Protein AF-A0A117L7X7-F1 (afdb_monomer)

Radius of gyration: 39.74 Å; Cα contacts (8 Å, |Δi|>4): 362; chains: 1; bounding box: 89×33×139 Å

Structure (mmCIF, N/CA/C/O backbone):
data_AF-A0A117L7X7-F1
#
_entry.id   AF-A0A117L7X7-F1
#
loop_
_atom_site.group_PDB
_atom_site.id
_atom_site.type_symbol
_atom_site.label_atom_id
_atom_site.label_alt_id
_atom_site.label_comp_id
_atom_site.label_asym_id
_atom_site.label_entity_id
_atom_site.label_seq_id
_atom_site.pdbx_PDB_ins_code
_atom_site.Cartn_x
_atom_site.Cartn_y
_atom_site.Cartn_z
_atom_site.occupancy
_atom_site.B_iso_or_equiv
_atom_site.auth_seq_id
_atom_site.auth_comp_id
_atom_site.auth_asym_id
_atom_site.auth_atom_id
_atom_site.pdbx_PDB_model_num
ATOM 1 N N . ILE A 1 1 ? -15.627 -3.689 16.830 1.00 79.44 1 ILE A N 1
ATOM 2 C CA . ILE A 1 1 ? -16.657 -2.786 16.269 1.00 79.44 1 ILE A CA 1
ATOM 3 C C . ILE A 1 1 ? -17.038 -1.820 17.373 1.00 79.44 1 ILE A C 1
ATOM 5 O O . ILE A 1 1 ? -17.116 -2.263 18.514 1.00 79.44 1 ILE A O 1
ATOM 9 N N . ASN A 1 2 ? -17.200 -0.537 17.063 1.00 83.12 2 ASN A N 1
ATOM 10 C CA . ASN A 1 2 ? -17.709 0.435 18.025 1.00 83.12 2 ASN A CA 1
ATOM 11 C C . ASN A 1 2 ? -19.212 0.189 18.246 1.00 83.12 2 ASN A C 1
ATOM 13 O O . ASN A 1 2 ? -19.968 0.182 17.276 1.00 83.12 2 ASN A O 1
ATOM 17 N N . ILE A 1 3 ? -19.621 -0.061 19.491 1.00 88.19 3 ILE A N 1
ATOM 18 C CA . ILE A 1 3 ? -21.016 -0.318 19.866 1.00 88.19 3 ILE A CA 1
ATOM 19 C C . ILE A 1 3 ? -21.434 0.653 20.965 1.00 88.19 3 ILE A C 1
ATOM 21 O O . ILE A 1 3 ? -20.650 0.965 21.860 1.00 88.19 3 ILE A O 1
ATOM 25 N N . GLN A 1 4 ? -22.686 1.090 20.927 1.00 86.81 4 GLN A N 1
ATOM 26 C CA . GLN A 1 4 ? -23.321 1.800 22.032 1.00 86.81 4 GLN A CA 1
ATOM 27 C C . GLN A 1 4 ? -24.363 0.881 22.649 1.00 86.81 4 GLN A C 1
ATOM 29 O O . GLN A 1 4 ? -25.186 0.325 21.927 1.00 86.81 4 GLN A O 1
ATOM 34 N N . ALA A 1 5 ? -24.318 0.705 23.966 1.00 89.69 5 ALA A N 1
ATOM 35 C CA . ALA A 1 5 ? -25.273 -0.125 24.685 1.00 89.69 5 ALA A CA 1
ATOM 36 C C . ALA A 1 5 ? -25.984 0.698 25.759 1.00 89.69 5 ALA A C 1
ATOM 38 O O . ALA A 1 5 ? -25.336 1.445 26.492 1.00 89.69 5 ALA A O 1
ATOM 39 N N . TYR A 1 6 ? -27.302 0.550 25.850 1.00 89.94 6 TYR A N 1
ATOM 40 C CA . TYR A 1 6 ? -28.118 1.100 26.929 1.00 89.94 6 TYR A CA 1
ATOM 41 C C . TYR A 1 6 ? -29.215 0.119 27.322 1.00 89.94 6 TYR A C 1
ATOM 43 O O . TYR A 1 6 ? -29.526 -0.816 26.588 1.00 89.94 6 TYR A O 1
ATOM 51 N N . GLU A 1 7 ? -29.776 0.327 28.502 1.00 90.31 7 GLU A N 1
ATOM 52 C CA . GLU A 1 7 ? -30.864 -0.471 29.050 1.00 90.31 7 GLU A CA 1
ATOM 53 C C . GLU A 1 7 ? -32.159 0.345 28.970 1.00 90.31 7 GLU A C 1
ATOM 55 O O . GLU A 1 7 ? -32.144 1.550 29.232 1.00 90.31 7 GLU A O 1
ATOM 60 N N . ASP A 1 8 ? -33.255 -0.280 28.539 1.00 84.94 8 ASP A N 1
ATOM 61 C CA . ASP A 1 8 ? -34.572 0.356 28.508 1.00 84.94 8 ASP A CA 1
ATOM 62 C C . ASP A 1 8 ? -35.243 0.360 29.897 1.00 84.94 8 ASP A C 1
ATOM 64 O O . ASP A 1 8 ? -34.805 -0.314 30.831 1.00 84.94 8 ASP A O 1
ATOM 68 N N . ASP A 1 9 ? -36.362 1.081 30.033 1.00 83.31 9 ASP A N 1
ATOM 69 C CA . ASP A 1 9 ? -37.138 1.168 31.285 1.00 83.31 9 ASP A CA 1
ATOM 70 C C . ASP A 1 9 ? -37.678 -0.192 31.788 1.00 83.31 9 ASP A C 1
ATOM 72 O O . ASP A 1 9 ? -38.223 -0.286 32.890 1.00 83.31 9 ASP A O 1
ATOM 76 N N . LYS A 1 10 ? -37.579 -1.252 30.975 1.00 84.81 10 LYS A N 1
ATOM 77 C CA . LYS A 1 10 ? -38.015 -2.623 31.272 1.00 84.81 10 LYS A CA 1
ATOM 78 C C . LYS A 1 10 ? -36.838 -3.567 31.550 1.00 84.81 10 LYS A C 1
ATOM 80 O O . LYS A 1 10 ? -37.072 -4.764 31.723 1.00 84.81 10 LYS A O 1
ATOM 85 N N . GLY A 1 11 ? -35.610 -3.055 31.613 1.00 85.94 11 GLY A N 1
ATOM 86 C CA . GLY A 1 11 ? -34.400 -3.837 31.865 1.00 85.94 11 GLY A CA 1
ATOM 87 C C . GLY A 1 11 ? -33.874 -4.599 30.644 1.00 85.94 11 GLY A C 1
ATOM 88 O O . GLY A 1 11 ? -33.110 -5.555 30.777 1.00 85.94 11 GLY A O 1
ATOM 89 N N . LEU A 1 12 ? -34.328 -4.251 29.438 1.00 88.62 12 LEU A N 1
ATOM 90 C CA . LEU A 1 12 ? -33.883 -4.879 28.200 1.00 88.62 12 LEU A CA 1
ATOM 91 C C . LEU A 1 12 ? -32.723 -4.096 27.588 1.00 88.62 12 LEU A C 1
ATOM 93 O O . LEU A 1 12 ? -32.788 -2.882 27.411 1.00 88.62 12 LEU A O 1
ATOM 97 N N . ALA A 1 13 ? -31.670 -4.815 27.204 1.00 88.69 13 ALA A N 1
ATOM 98 C CA . ALA A 1 13 ? -30.524 -4.219 26.538 1.00 88.69 13 ALA A CA 1
ATOM 99 C C . ALA A 1 13 ? -30.853 -3.831 25.087 1.00 88.69 13 ALA A C 1
ATOM 101 O O . ALA A 1 13 ? -31.454 -4.593 24.320 1.00 88.69 13 ALA A O 1
ATOM 102 N N . GLN A 1 14 ? -30.380 -2.657 24.695 1.00 91.44 14 GLN A N 1
ATOM 103 C CA . GLN A 1 14 ? -30.337 -2.184 23.326 1.00 91.44 14 GLN A CA 1
ATOM 104 C C . GLN A 1 14 ? -28.884 -1.924 22.937 1.00 91.44 14 GLN A C 1
ATOM 106 O O . GLN A 1 14 ? -28.162 -1.218 23.636 1.00 91.44 14 GLN A O 1
ATOM 111 N N . VAL A 1 15 ? -28.457 -2.502 21.816 1.00 90.81 15 VAL A N 1
ATOM 112 C CA . VAL A 1 15 ? -27.104 -2.357 21.267 1.00 90.81 15 VAL A CA 1
ATOM 113 C C . VAL A 1 15 ? -27.211 -1.718 19.895 1.00 90.81 15 VAL A C 1
ATOM 115 O O . VAL A 1 15 ? -27.947 -2.212 19.046 1.00 90.81 15 VAL A O 1
ATOM 118 N N . ILE A 1 16 ? -26.475 -0.637 19.668 1.00 89.75 16 ILE A N 1
ATOM 119 C CA . ILE A 1 16 ? -26.501 0.179 18.454 1.00 89.75 16 ILE A CA 1
ATOM 120 C C . ILE A 1 16 ? -25.117 0.201 17.805 1.00 89.75 16 ILE A C 1
ATOM 122 O O . ILE A 1 16 ? -24.102 0.333 18.491 1.00 89.75 16 ILE A O 1
ATOM 126 N N . ILE A 1 17 ? -25.093 0.120 16.474 1.00 88.56 17 ILE A N 1
ATOM 127 C CA . ILE A 1 17 ? -23.916 0.330 15.624 1.00 88.56 17 ILE A CA 1
ATOM 128 C C . ILE A 1 17 ? -24.276 1.369 14.564 1.00 88.56 17 ILE A C 1
ATOM 130 O O . ILE A 1 17 ? -25.296 1.227 13.893 1.00 88.56 17 ILE A O 1
ATOM 134 N N . GLY A 1 18 ? -23.452 2.409 14.398 1.00 80.25 18 GLY A N 1
ATOM 135 C CA . GLY A 1 18 ? -23.638 3.401 13.328 1.00 80.25 18 GLY A CA 1
ATOM 136 C C . GLY A 1 18 ? -25.032 4.044 13.321 1.00 80.25 18 GLY A C 1
ATOM 137 O O . GLY A 1 18 ? -25.631 4.224 12.265 1.00 80.25 18 GLY A O 1
ATOM 138 N N . GLY A 1 19 ? -25.606 4.283 14.507 1.00 84.31 19 GLY A N 1
ATOM 139 C CA . GLY A 1 19 ? -26.944 4.863 14.674 1.00 84.31 19 GLY A CA 1
ATOM 140 C C . GLY A 1 19 ? -28.128 3.905 14.475 1.00 84.31 19 GLY A C 1
ATOM 141 O O . GLY A 1 19 ? -29.270 4.332 14.635 1.00 84.31 19 GLY A O 1
ATOM 142 N N . ARG A 1 20 ? -27.896 2.619 14.173 1.00 88.38 20 ARG A N 1
ATOM 143 C CA . ARG A 1 20 ? -28.950 1.604 13.984 1.00 88.38 20 ARG A CA 1
ATOM 144 C C . ARG A 1 20 ? -28.859 0.472 15.021 1.00 88.38 20 ARG A C 1
ATOM 146 O O . ARG A 1 20 ? -27.750 0.066 15.376 1.00 88.38 20 ARG A O 1
ATOM 153 N N . PRO A 1 21 ? -29.991 -0.040 15.541 1.00 88.25 21 PRO A N 1
ATOM 154 C CA . PRO A 1 21 ? -29.976 -1.107 16.536 1.00 88.25 21 PRO A CA 1
ATOM 155 C C . PRO A 1 21 ? -29.517 -2.429 15.914 1.00 88.25 21 PRO A C 1
ATOM 157 O O . PRO A 1 21 ? -30.104 -2.911 14.955 1.00 88.25 21 PRO A O 1
ATOM 160 N N . LEU A 1 22 ? -28.490 -3.034 16.502 1.00 89.88 22 LEU A N 1
ATOM 161 C CA . LEU A 1 22 ? -28.110 -4.425 16.271 1.00 89.88 22 LEU A CA 1
ATOM 162 C C . LEU A 1 22 ? -28.978 -5.370 17.112 1.00 89.88 22 LEU A C 1
ATOM 164 O O . LEU A 1 22 ? -29.417 -6.413 16.638 1.00 89.88 22 LEU A O 1
ATOM 168 N N . VAL A 1 23 ? -29.233 -4.992 18.366 1.00 91.44 23 VAL A N 1
ATOM 169 C CA . VAL A 1 23 ? -30.101 -5.723 19.295 1.00 91.44 23 VAL A CA 1
ATOM 170 C C . VAL A 1 23 ? -31.067 -4.731 19.915 1.00 91.44 23 VAL A C 1
ATOM 172 O O . VAL A 1 23 ? -30.651 -3.663 20.362 1.00 91.44 23 VAL A O 1
ATOM 175 N N . GLN A 1 24 ? -32.348 -5.079 19.948 1.00 89.25 24 GLN A N 1
ATOM 176 C CA . GLN A 1 24 ? -33.387 -4.295 20.602 1.00 89.25 24 GLN A CA 1
ATOM 177 C C . GLN A 1 24 ? -34.298 -5.233 21.396 1.00 89.25 24 GLN A C 1
ATOM 179 O O . GLN A 1 24 ? -35.223 -5.852 20.857 1.00 89.25 24 GLN A O 1
ATOM 184 N N . GLY A 1 25 ? -34.006 -5.367 22.690 1.00 87.38 25 GLY A N 1
ATOM 185 C CA . GLY A 1 25 ? -34.673 -6.324 23.563 1.00 87.38 25 GLY A CA 1
ATOM 186 C C . GLY A 1 25 ? -34.502 -7.757 23.072 1.00 87.38 25 GLY A C 1
ATOM 187 O O . GLY A 1 25 ? -33.409 -8.307 23.139 1.00 87.38 25 GLY A O 1
ATOM 188 N N . VAL A 1 26 ? -35.584 -8.367 22.583 1.00 87.50 26 VAL A N 1
ATOM 189 C CA . VAL A 1 26 ? -35.583 -9.751 22.066 1.00 87.50 26 VAL A CA 1
ATOM 190 C C . VAL A 1 26 ? -35.369 -9.848 20.553 1.00 87.50 26 VAL A C 1
ATOM 192 O O . VAL A 1 26 ? -35.267 -10.950 20.021 1.00 87.50 26 VAL A O 1
ATOM 195 N N . HIS A 1 27 ? -35.326 -8.714 19.851 1.00 89.00 27 HIS A N 1
ATOM 196 C CA . HIS A 1 27 ? -35.098 -8.675 18.409 1.00 89.00 27 HIS A CA 1
ATOM 197 C C . HIS A 1 27 ? -33.616 -8.445 18.120 1.00 89.00 27 HIS A C 1
ATOM 199 O O . HIS A 1 27 ? -32.966 -7.634 18.784 1.00 89.00 27 HIS A O 1
ATOM 205 N N . PHE A 1 28 ? -33.098 -9.129 17.103 1.00 89.88 28 PHE A N 1
ATOM 206 C CA . PHE A 1 28 ? -31.759 -8.903 16.572 1.00 89.88 28 PHE A CA 1
ATOM 207 C C . PHE A 1 28 ? -31.843 -8.585 15.080 1.00 89.88 28 PHE A C 1
ATOM 209 O O . PHE A 1 28 ? -32.720 -9.089 14.378 1.00 89.88 28 PHE A O 1
ATOM 216 N N . TYR A 1 29 ? -30.917 -7.760 14.608 1.00 90.44 29 TYR A N 1
ATOM 217 C CA . TYR A 1 29 ? -30.773 -7.388 13.208 1.00 90.44 29 TYR A CA 1
ATOM 218 C C . TYR A 1 29 ? -29.423 -7.910 12.714 1.00 90.44 29 TYR A C 1
ATOM 220 O O . TYR A 1 29 ? -28.379 -7.553 13.257 1.00 90.44 29 TYR A O 1
ATOM 228 N N . GLY A 1 30 ? -29.446 -8.812 11.732 1.00 90.31 30 GLY A N 1
ATOM 229 C CA . GLY A 1 30 ? -28.248 -9.474 11.220 1.00 90.31 30 GLY A CA 1
ATOM 230 C C . GLY A 1 30 ? -27.332 -8.538 10.432 1.00 90.31 30 GLY A C 1
ATOM 231 O O . GLY A 1 30 ? -27.784 -7.596 9.775 1.00 90.31 30 GLY A O 1
ATOM 232 N N . LEU A 1 31 ? -26.031 -8.828 10.484 1.00 92.75 31 LEU A N 1
ATOM 233 C CA . LEU A 1 31 ? -25.018 -8.228 9.619 1.00 92.75 31 LEU A CA 1
ATOM 234 C C . LEU A 1 31 ? -24.511 -9.283 8.642 1.00 92.75 31 LEU A C 1
ATOM 236 O O . LEU A 1 31 ? -24.237 -10.416 9.039 1.00 92.75 31 LEU A O 1
ATOM 240 N N . VAL A 1 32 ? -24.323 -8.890 7.388 1.00 93.31 32 VAL A N 1
ATOM 241 C CA . VAL A 1 32 ? -23.777 -9.745 6.337 1.00 93.31 32 VAL A CA 1
ATOM 242 C C . VAL A 1 32 ? -22.531 -9.105 5.737 1.00 93.31 32 VAL A C 1
ATOM 244 O O . VAL A 1 32 ? -22.493 -7.904 5.467 1.00 93.31 32 VAL A O 1
ATOM 247 N N . ALA A 1 33 ? -21.494 -9.915 5.536 1.00 91.50 33 ALA A N 1
ATOM 248 C CA . ALA A 1 33 ? -20.341 -9.527 4.740 1.00 91.50 33 ALA A CA 1
ATOM 249 C C . ALA A 1 33 ? -20.610 -9.906 3.282 1.00 91.50 33 ALA A C 1
ATOM 251 O O . ALA A 1 33 ? -20.910 -11.064 2.988 1.00 91.50 33 ALA A O 1
ATOM 252 N N . ARG A 1 34 ? -20.506 -8.937 2.376 1.00 90.12 34 ARG A N 1
ATOM 253 C CA . ARG A 1 34 ? -20.612 -9.159 0.930 1.00 90.12 34 ARG A CA 1
ATOM 254 C C . ARG A 1 34 ? -19.630 -8.253 0.209 1.00 90.12 34 ARG A C 1
ATOM 256 O O . ARG A 1 34 ? -19.205 -7.242 0.763 1.00 90.12 34 ARG A O 1
ATOM 263 N N . GLU A 1 35 ? -19.270 -8.637 -1.004 1.00 89.06 35 GLU A N 1
ATOM 264 C CA . GLU A 1 35 ? -18.486 -7.789 -1.894 1.00 89.06 35 GLU A CA 1
ATOM 265 C C . GLU A 1 35 ? -19.189 -6.444 -2.074 1.00 89.06 35 GLU A C 1
ATOM 267 O O . GLU A 1 35 ? -20.414 -6.392 -2.232 1.00 89.06 35 GLU A O 1
ATOM 272 N N . ASP A 1 36 ? -18.424 -5.365 -1.953 1.00 84.62 36 ASP A N 1
ATOM 273 C CA . ASP A 1 36 ? -18.942 -4.029 -2.170 1.00 84.62 36 ASP A CA 1
ATOM 274 C C . ASP A 1 36 ? -19.161 -3.830 -3.675 1.00 84.62 36 ASP A C 1
ATOM 276 O O . ASP A 1 36 ? -18.190 -3.892 -4.430 1.00 84.62 36 ASP A O 1
ATOM 280 N N . PRO A 1 37 ? -20.403 -3.589 -4.140 1.00 80.69 37 PRO A N 1
ATOM 281 C CA . PRO A 1 37 ? -20.687 -3.414 -5.562 1.00 80.69 37 PRO A CA 1
ATOM 282 C C . PRO A 1 37 ? -19.919 -2.256 -6.209 1.00 80.69 37 PRO A C 1
ATOM 284 O O . PRO A 1 37 ? -19.803 -2.218 -7.430 1.00 80.69 37 PRO A O 1
ATOM 287 N N . ALA A 1 38 ? -19.442 -1.296 -5.410 1.00 80.38 38 ALA A N 1
ATOM 288 C CA . ALA A 1 38 ? -18.632 -0.180 -5.884 1.00 80.38 38 ALA A CA 1
ATOM 289 C C . ALA A 1 38 ? -17.127 -0.509 -5.955 1.00 80.38 38 ALA A C 1
ATOM 291 O O . ALA A 1 38 ? -16.346 0.311 -6.433 1.00 80.38 38 ALA A O 1
ATOM 292 N N . SER A 1 39 ? -16.698 -1.672 -5.456 1.00 80.19 39 SER A N 1
ATOM 293 C CA . SER A 1 39 ? -15.289 -2.043 -5.380 1.00 80.19 39 SER A CA 1
ATOM 294 C C . SER A 1 39 ? -14.831 -2.793 -6.623 1.00 80.19 39 SER A C 1
ATOM 296 O O . SER A 1 39 ? -15.176 -3.954 -6.816 1.00 80.19 39 SER A O 1
ATOM 298 N N . GLU A 1 40 ? -13.971 -2.167 -7.425 1.00 78.69 40 GLU A N 1
ATOM 299 C CA . GLU A 1 40 ? -13.288 -2.855 -8.532 1.00 78.69 40 GLU A CA 1
ATOM 300 C C . GLU A 1 40 ? -12.280 -3.904 -8.029 1.00 78.69 40 GLU A C 1
ATOM 302 O O . GLU A 1 40 ? -12.059 -4.923 -8.677 1.00 78.69 40 GLU A O 1
ATOM 307 N N . ALA A 1 41 ? -11.719 -3.693 -6.834 1.00 79.19 41 ALA A N 1
ATOM 308 C CA . ALA A 1 41 ? -10.792 -4.614 -6.176 1.00 79.19 41 ALA A CA 1
ATOM 309 C C . ALA A 1 41 ? -11.490 -5.773 -5.428 1.00 79.19 41 ALA A C 1
ATOM 311 O O . ALA A 1 41 ? -10.816 -6.618 -4.834 1.00 79.19 41 ALA A O 1
ATOM 312 N N . GLY A 1 42 ? -12.828 -5.810 -5.416 1.00 83.12 42 GLY A N 1
ATOM 313 C CA . GLY A 1 42 ? -13.613 -6.859 -4.761 1.00 83.12 42 GLY A CA 1
ATOM 314 C C . GLY A 1 42 ? -13.553 -6.837 -3.230 1.00 83.12 42 GLY A C 1
ATOM 315 O O . GLY A 1 42 ? -13.648 -7.877 -2.568 1.00 83.12 42 GLY A O 1
ATOM 316 N N . HIS A 1 43 ? -13.373 -5.659 -2.622 1.00 85.50 43 HIS A N 1
ATOM 317 C CA . HIS A 1 43 ? -13.344 -5.541 -1.164 1.00 85.50 43 HIS A CA 1
ATOM 318 C C . HIS A 1 43 ? -14.689 -5.921 -0.552 1.00 85.50 43 HIS A C 1
ATOM 320 O O . HIS A 1 43 ? -15.736 -5.398 -0.920 1.00 85.50 43 HIS A O 1
ATOM 326 N N . ALA A 1 44 ? -14.665 -6.784 0.465 1.00 87.00 44 ALA A N 1
ATOM 327 C CA . ALA A 1 44 ? -15.868 -7.091 1.228 1.00 87.00 44 ALA A CA 1
ATOM 328 C C . ALA A 1 44 ? -16.238 -5.930 2.168 1.00 87.00 44 ALA A C 1
ATOM 330 O O . ALA A 1 44 ? -15.438 -5.542 3.031 1.00 87.00 44 ALA A O 1
ATOM 331 N N . GLY A 1 45 ? -17.460 -5.423 2.036 1.00 87.94 45 GLY A N 1
ATOM 332 C CA . GLY A 1 45 ? -18.099 -4.510 2.978 1.00 87.94 45 GLY A CA 1
ATOM 333 C C . GLY A 1 45 ? -18.993 -5.251 3.975 1.00 87.94 45 GLY A C 1
ATOM 334 O O . GLY A 1 45 ? -19.300 -6.435 3.817 1.00 87.94 45 GLY A O 1
ATOM 335 N N . VAL A 1 46 ? -19.424 -4.543 5.020 1.00 90.31 46 VAL A N 1
ATOM 336 C CA . VAL A 1 46 ? -20.406 -5.053 5.987 1.00 90.31 46 VAL A CA 1
ATOM 337 C C . VAL A 1 46 ? -21.716 -4.312 5.780 1.00 90.31 46 VAL A C 1
ATOM 339 O O . VAL A 1 46 ? -21.732 -3.084 5.763 1.00 90.31 46 VAL A O 1
ATOM 342 N N . TYR A 1 47 ? -22.803 -5.062 5.633 1.00 91.31 47 TYR A N 1
ATOM 343 C CA . TYR A 1 47 ? -24.127 -4.543 5.315 1.00 91.31 47 TYR A CA 1
ATOM 344 C C . TYR A 1 47 ? -25.166 -5.094 6.285 1.00 91.31 47 TYR A C 1
ATOM 346 O O . TYR A 1 47 ? -25.005 -6.180 6.847 1.00 91.31 47 TYR A O 1
ATOM 354 N N . TRP A 1 48 ? -26.244 -4.345 6.476 1.00 91.88 48 TRP A N 1
ATOM 355 C CA . TRP A 1 48 ? -27.414 -4.818 7.201 1.00 91.88 48 TRP A CA 1
ATOM 356 C C . TRP A 1 48 ? -28.143 -5.874 6.372 1.00 9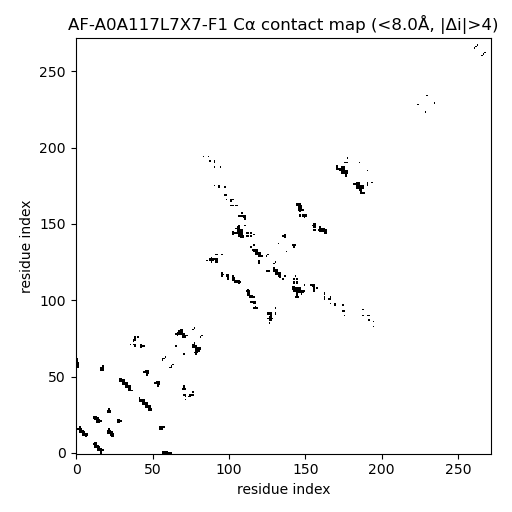1.88 48 TRP A C 1
ATOM 358 O O . TRP A 1 48 ? -28.432 -5.661 5.198 1.00 91.88 48 TRP A O 1
ATOM 368 N N . GLU A 1 49 ? -28.465 -7.015 6.979 1.00 92.31 49 GLU A N 1
ATOM 369 C CA . GLU A 1 49 ? -29.167 -8.106 6.288 1.00 92.31 49 GLU A CA 1
ATOM 370 C C . GLU A 1 49 ? -30.586 -7.700 5.853 1.00 92.31 49 GLU A C 1
ATOM 372 O O . GLU A 1 49 ? -31.088 -8.173 4.838 1.00 92.31 49 GLU A O 1
ATOM 377 N N . ALA A 1 50 ? -31.220 -6.796 6.605 1.00 88.75 50 ALA A N 1
ATOM 378 C CA . ALA A 1 50 ? -32.616 -6.417 6.410 1.00 88.75 50 ALA A CA 1
ATOM 379 C C . ALA A 1 50 ? -32.868 -5.556 5.159 1.00 88.75 50 ALA A C 1
ATOM 381 O O . ALA A 1 50 ? -33.854 -5.778 4.460 1.00 88.75 50 ALA A O 1
ATOM 382 N N . ASP A 1 51 ? -32.017 -4.561 4.896 1.00 89.31 51 ASP A N 1
ATOM 383 C CA . ASP A 1 51 ? -32.190 -3.589 3.805 1.00 89.31 51 ASP A CA 1
ATOM 384 C C . ASP A 1 51 ? -31.000 -3.544 2.835 1.00 89.31 51 ASP A C 1
ATOM 386 O O . ASP A 1 51 ? -31.100 -2.957 1.760 1.00 89.31 51 ASP A O 1
ATOM 390 N N . GLY A 1 52 ? -29.886 -4.199 3.170 1.00 88.25 52 GLY A N 1
ATOM 391 C CA . GLY A 1 52 ? -28.674 -4.168 2.367 1.00 88.25 52 GLY A CA 1
ATOM 392 C C . GLY A 1 52 ? -27.937 -2.830 2.422 1.00 88.25 52 GLY A C 1
ATOM 393 O O . GLY A 1 52 ? -27.088 -2.602 1.567 1.00 88.25 52 GLY A O 1
ATOM 394 N N . GLU A 1 53 ? -28.216 -1.950 3.381 1.00 89.31 53 GLU A N 1
ATOM 395 C CA . GLU A 1 53 ? -27.473 -0.695 3.538 1.00 89.31 53 GLU A CA 1
ATOM 396 C C . GLU A 1 53 ? -26.103 -0.940 4.200 1.00 89.31 53 GLU A C 1
ATOM 398 O O . GLU A 1 53 ? -25.977 -1.840 5.042 1.00 89.31 53 GLU A O 1
ATOM 403 N N . PRO A 1 54 ? -25.052 -0.174 3.848 1.00 88.31 54 PRO A N 1
ATOM 404 C CA . PRO A 1 54 ? -23.729 -0.341 4.439 1.00 88.31 54 PRO A CA 1
ATOM 405 C C . PRO A 1 54 ? -23.732 0.025 5.927 1.00 88.31 54 PRO A C 1
ATOM 407 O O . PRO A 1 54 ? -24.336 1.007 6.366 1.00 88.31 54 PRO A O 1
ATOM 410 N N . VAL A 1 55 ? -23.013 -0.761 6.724 1.00 89.19 55 VAL A N 1
ATOM 411 C CA . VAL A 1 55 ? -22.804 -0.489 8.146 1.00 89.19 55 VAL A CA 1
ATOM 412 C C . VAL A 1 55 ? -21.702 0.552 8.299 1.00 89.19 55 VAL A C 1
ATOM 414 O O . VAL A 1 55 ? -20.579 0.360 7.834 1.00 89.19 55 VAL A O 1
ATOM 417 N N . GLN A 1 56 ? -21.991 1.632 9.024 1.00 85.94 56 GLN A N 1
ATOM 418 C CA . GLN A 1 56 ? -20.978 2.614 9.402 1.00 85.94 56 GLN A CA 1
ATOM 419 C C . GLN A 1 56 ? -20.106 2.058 10.531 1.00 85.94 56 GLN A C 1
ATOM 421 O O . GLN A 1 56 ? -20.470 2.074 11.708 1.00 85.94 56 GLN A O 1
ATOM 426 N N . VAL A 1 57 ? -18.948 1.517 10.157 1.00 86.94 57 VAL A N 1
ATOM 427 C CA . VAL A 1 57 ? -17.957 1.006 11.104 1.00 86.94 57 VAL A CA 1
ATOM 428 C C . VAL A 1 57 ? -16.972 2.126 11.426 1.00 86.94 57 VAL A C 1
ATOM 430 O O . VAL A 1 57 ? -16.083 2.417 10.637 1.00 86.94 57 VAL A O 1
ATOM 433 N N . GLU A 1 58 ? -17.113 2.740 12.597 1.00 85.06 58 GLU A N 1
ATOM 434 C CA . GLU A 1 58 ? -16.264 3.872 13.013 1.00 85.06 58 GLU A CA 1
ATOM 435 C C . GLU A 1 58 ? -15.053 3.455 13.858 1.00 85.06 58 GLU A C 1
ATOM 437 O O . GLU A 1 58 ? -14.148 4.250 14.086 1.00 85.06 58 GLU A O 1
ATOM 442 N N . GLY A 1 59 ? -15.012 2.214 14.356 1.00 87.06 59 GLY A N 1
ATOM 443 C CA . GLY A 1 59 ? -13.935 1.809 15.255 1.00 87.06 59 GLY A CA 1
ATOM 444 C C . GLY A 1 59 ? -13.879 0.334 15.640 1.00 87.06 59 GLY A C 1
ATOM 445 O O . GLY A 1 59 ? -14.710 -0.504 15.264 1.00 87.06 59 GLY A O 1
ATOM 446 N N . GLY A 1 60 ? -12.860 0.027 16.441 1.00 89.62 60 GLY A N 1
ATOM 447 C CA . GLY A 1 60 ? -12.496 -1.320 16.866 1.00 89.62 60 GLY A CA 1
ATOM 448 C C . GLY A 1 60 ? -11.819 -2.139 15.764 1.00 89.62 60 GLY A C 1
ATOM 449 O O . GLY A 1 60 ? -11.499 -1.639 14.689 1.00 89.62 60 GLY A O 1
ATOM 450 N N . THR A 1 61 ? -11.634 -3.431 16.033 1.00 90.3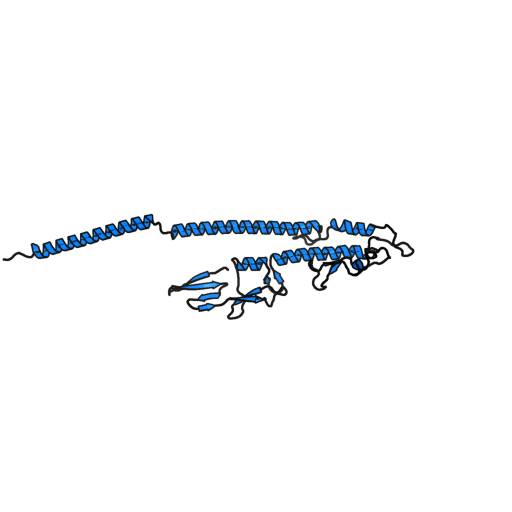8 61 THR A N 1
ATOM 451 C CA . THR A 1 61 ? -10.873 -4.351 15.168 1.00 90.38 61 THR A CA 1
ATOM 452 C C . THR A 1 61 ? -11.364 -4.398 13.722 1.00 90.38 61 THR A C 1
ATOM 454 O O . THR A 1 61 ? -10.547 -4.386 12.811 1.00 90.38 61 THR A O 1
ATOM 457 N N . LEU A 1 62 ? -12.682 -4.398 13.496 1.00 90.75 62 LEU A N 1
ATOM 458 C CA . LEU A 1 62 ? -13.249 -4.415 12.145 1.00 90.75 62 LEU A CA 1
ATOM 459 C C . LEU A 1 62 ? -12.835 -3.184 11.330 1.00 90.75 62 LEU A C 1
ATOM 461 O O . LEU A 1 62 ? -12.422 -3.340 10.187 1.00 90.75 62 LEU A O 1
ATOM 465 N N . ARG A 1 63 ? -12.899 -1.980 11.919 1.00 91.19 63 ARG A N 1
ATOM 466 C CA . ARG A 1 63 ? -12.460 -0.756 11.235 1.00 91.19 63 ARG A CA 1
ATOM 467 C C . ARG A 1 63 ? -10.975 -0.831 10.900 1.00 91.19 63 ARG A C 1
ATOM 469 O O . ARG A 1 63 ? -10.619 -0.589 9.756 1.00 91.19 63 ARG A O 1
ATOM 476 N N . GLY A 1 64 ? -10.141 -1.245 11.856 1.00 91.81 64 GLY A N 1
ATOM 477 C CA . GLY A 1 64 ? -8.702 -1.395 11.626 1.00 91.81 64 GLY A CA 1
ATOM 478 C C . GLY A 1 64 ? -8.374 -2.401 10.517 1.00 91.81 64 GLY A C 1
ATOM 479 O O . GLY A 1 64 ? -7.514 -2.141 9.683 1.00 91.81 64 GLY A O 1
ATOM 480 N N . LEU A 1 65 ? -9.096 -3.524 10.446 1.00 91.75 65 LEU A N 1
ATOM 481 C CA . LEU A 1 65 ? -8.942 -4.494 9.356 1.00 91.75 65 LEU A CA 1
ATOM 482 C C . LEU A 1 65 ? -9.359 -3.910 8.001 1.00 91.75 65 LEU A C 1
ATOM 484 O O . LEU A 1 65 ? -8.664 -4.140 7.014 1.00 91.75 65 LEU A O 1
ATOM 488 N N . MET A 1 66 ? -10.457 -3.151 7.949 1.00 91.56 66 MET A N 1
ATOM 489 C CA . MET A 1 66 ? -10.900 -2.476 6.724 1.00 91.56 66 MET A CA 1
ATOM 490 C C . MET A 1 66 ? -9.897 -1.412 6.269 1.00 91.56 66 MET A C 1
ATOM 492 O O . MET A 1 66 ? -9.556 -1.372 5.094 1.00 91.56 66 MET A O 1
ATOM 496 N N . GLU A 1 67 ? -9.381 -0.590 7.184 1.00 92.31 67 GLU A N 1
ATOM 497 C CA . GLU A 1 67 ? -8.377 0.435 6.871 1.00 92.31 67 GLU A CA 1
ATOM 498 C C . GLU A 1 67 ? -7.049 -0.167 6.411 1.00 92.31 67 GLU A C 1
ATOM 500 O O . GLU A 1 67 ? -6.413 0.386 5.519 1.00 92.31 67 GLU A O 1
ATOM 505 N N . MET A 1 68 ? -6.643 -1.310 6.973 1.00 92.31 68 MET A N 1
ATOM 506 C CA . MET A 1 68 ? -5.438 -2.014 6.534 1.00 92.31 68 MET A CA 1
ATOM 507 C C . MET A 1 68 ? -5.620 -2.666 5.166 1.00 92.31 68 MET A C 1
ATOM 509 O O . MET A 1 68 ? -4.808 -2.428 4.277 1.00 92.31 68 MET A O 1
ATOM 513 N N . ARG A 1 69 ? -6.668 -3.484 5.000 1.00 92.06 69 ARG A N 1
ATOM 514 C CA . ARG A 1 69 ? -6.940 -4.244 3.770 1.00 92.06 69 ARG A CA 1
ATOM 515 C C . ARG A 1 69 ? -7.245 -3.329 2.589 1.00 92.06 69 ARG A C 1
ATOM 517 O O . ARG A 1 69 ? -6.758 -3.580 1.496 1.00 92.06 69 ARG A O 1
ATOM 524 N N . GLY A 1 70 ? -8.088 -2.331 2.818 1.00 91.75 70 GLY A N 1
ATOM 525 C CA . GLY A 1 70 ? -8.727 -1.548 1.775 1.00 91.75 70 GLY A CA 1
ATOM 526 C C . GLY A 1 70 ? -10.252 -1.542 1.905 1.00 91.75 70 GLY A C 1
ATOM 527 O O . GLY A 1 70 ? -10.879 -2.522 2.337 1.00 91.75 70 GLY A O 1
ATOM 528 N N . TYR A 1 71 ? -10.848 -0.413 1.548 1.00 89.94 71 TYR A N 1
ATOM 529 C CA . TYR A 1 71 ? -12.285 -0.183 1.456 1.00 89.94 71 TYR A CA 1
ATOM 530 C C . TYR A 1 71 ? -12.568 0.849 0.365 1.00 89.94 71 TYR A C 1
ATOM 532 O O . TYR A 1 71 ? -11.693 1.629 -0.000 1.00 89.94 71 TYR A O 1
ATOM 540 N N . THR A 1 72 ? -13.790 0.866 -0.152 1.00 86.88 72 THR A N 1
ATOM 541 C CA . THR A 1 72 ? -14.163 1.781 -1.230 1.00 86.88 72 THR A CA 1
ATOM 542 C C . THR A 1 72 ? -14.786 3.058 -0.671 1.00 86.88 72 THR A C 1
ATOM 544 O O . THR A 1 72 ? -15.631 3.018 0.226 1.00 86.88 72 THR A O 1
ATOM 547 N N . VAL A 1 73 ? -14.367 4.206 -1.205 1.00 83.56 73 VAL A N 1
ATOM 548 C CA . VAL A 1 73 ? -14.983 5.514 -0.958 1.00 83.56 73 VAL A CA 1
ATOM 549 C C . VAL A 1 73 ? -15.401 6.095 -2.304 1.00 83.56 73 VAL A C 1
ATOM 551 O O . VAL A 1 73 ? -14.573 6.545 -3.091 1.00 83.56 73 VAL A O 1
ATOM 554 N N . GLY A 1 74 ? -16.703 6.068 -2.593 1.00 81.62 74 GLY A N 1
ATOM 555 C CA . GLY A 1 74 ? -17.201 6.421 -3.924 1.00 81.62 74 GLY A CA 1
ATOM 556 C C . GLY A 1 74 ? -16.758 5.383 -4.956 1.00 81.62 74 GLY A C 1
ATOM 557 O O . GLY A 1 74 ? -17.213 4.247 -4.892 1.00 81.62 74 GLY A O 1
ATOM 558 N N . SER A 1 75 ? -15.881 5.777 -5.878 1.00 78.00 75 SER A N 1
ATOM 559 C CA . SER A 1 75 ? -15.273 4.887 -6.882 1.00 78.00 75 SER A CA 1
ATOM 560 C C . SER A 1 75 ? -13.776 4.660 -6.647 1.00 78.00 75 SER A C 1
ATOM 562 O O . SER A 1 75 ? -13.130 4.015 -7.461 1.00 78.00 75 SER A O 1
ATOM 564 N N . GLU A 1 76 ? -13.216 5.195 -5.559 1.00 83.25 76 GLU A N 1
ATOM 565 C CA . GLU A 1 76 ? -11.789 5.084 -5.258 1.00 83.25 76 GLU A CA 1
ATOM 566 C C . GLU A 1 76 ? -11.531 4.042 -4.168 1.00 83.25 76 GLU A C 1
ATOM 568 O O . GLU A 1 76 ? -12.293 3.898 -3.203 1.00 83.25 76 GLU A O 1
ATOM 573 N N . GLU A 1 77 ? -10.430 3.314 -4.324 1.00 89.38 77 GLU A N 1
ATOM 574 C CA . GLU A 1 77 ? -9.917 2.399 -3.315 1.00 89.38 77 GLU A CA 1
ATOM 575 C C . GLU A 1 77 ? -9.112 3.189 -2.275 1.00 89.38 77 GLU A C 1
ATOM 577 O O . GLU A 1 77 ? -8.167 3.903 -2.598 1.00 89.38 77 GLU A O 1
ATOM 582 N N . ALA A 1 78 ? -9.483 3.060 -1.005 1.00 90.12 78 ALA A N 1
ATOM 583 C CA . ALA A 1 78 ? -8.816 3.710 0.111 1.00 90.12 78 ALA A CA 1
ATOM 584 C C . ALA A 1 78 ? -8.295 2.665 1.096 1.00 90.12 78 ALA A C 1
ATOM 586 O O . ALA A 1 78 ? -8.908 1.622 1.309 1.00 90.12 78 ALA A O 1
ATOM 587 N N . GLY A 1 79 ? -7.182 2.961 1.759 1.00 92.06 79 GLY A N 1
ATOM 588 C CA . GLY A 1 79 ? -6.610 2.099 2.788 1.00 92.06 79 GLY A CA 1
ATOM 589 C C . GLY A 1 79 ? -5.091 2.071 2.741 1.00 92.06 79 GLY A C 1
ATOM 590 O O . GLY A 1 79 ? -4.453 2.582 1.819 1.00 92.06 79 GLY A O 1
ATOM 591 N N . PHE A 1 80 ? -4.501 1.447 3.752 1.00 92.88 80 PHE A N 1
ATOM 592 C CA . PHE A 1 80 ? -3.057 1.400 3.897 1.00 92.88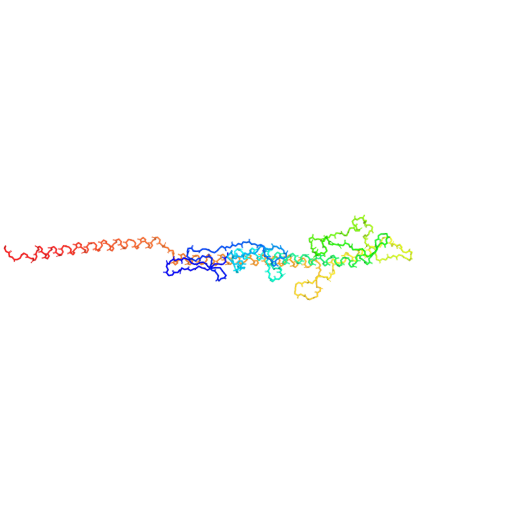 80 PHE A CA 1
ATOM 593 C C . PHE A 1 80 ? -2.389 0.486 2.862 1.00 92.88 80 PHE A C 1
ATOM 595 O O . PHE A 1 80 ? -1.496 0.937 2.156 1.00 92.88 80 PHE A O 1
ATOM 602 N N . ILE A 1 81 ? -2.826 -0.772 2.716 1.00 92.81 81 ILE A N 1
ATOM 603 C CA . ILE A 1 81 ? -2.268 -1.669 1.688 1.00 92.81 81 ILE A CA 1
ATOM 604 C C . ILE A 1 81 ? -2.476 -1.116 0.265 1.00 92.81 81 ILE A C 1
ATOM 606 O O . ILE A 1 81 ? -1.487 -1.085 -0.468 1.00 92.81 81 ILE A O 1
ATOM 610 N N . PRO A 1 82 ? -3.676 -0.631 -0.122 1.00 93.00 82 PRO A N 1
ATOM 611 C CA . PRO A 1 82 ? -3.886 -0.032 -1.440 1.00 93.00 82 PRO A CA 1
ATOM 612 C C . PRO A 1 82 ? -2.949 1.149 -1.706 1.00 93.00 82 PRO A C 1
ATOM 614 O O . PRO A 1 82 ? -2.244 1.149 -2.705 1.00 93.00 82 PRO A O 1
ATOM 617 N N . SER A 1 83 ? -2.815 2.086 -0.760 1.00 92.25 83 SER A N 1
ATOM 618 C CA . SER A 1 83 ? -1.898 3.223 -0.941 1.00 92.25 83 SER A CA 1
ATOM 619 C C . SER A 1 83 ? -0.430 2.813 -1.115 1.00 92.25 83 SER A C 1
ATOM 621 O O . SER A 1 83 ? 0.276 3.407 -1.926 1.00 92.25 83 SER A O 1
ATOM 623 N N . VAL A 1 84 ? 0.046 1.788 -0.398 1.00 93.12 84 VAL A N 1
ATOM 624 C CA . VAL A 1 84 ? 1.412 1.268 -0.586 1.00 93.12 84 VAL A CA 1
ATOM 625 C C . VAL A 1 84 ? 1.551 0.563 -1.939 1.00 93.12 84 VAL A C 1
ATOM 627 O O . VAL A 1 84 ? 2.585 0.707 -2.591 1.00 93.12 84 VAL A O 1
ATOM 630 N N . ARG A 1 85 ? 0.524 -0.176 -2.379 1.00 92.81 85 ARG A N 1
ATOM 631 C CA . ARG A 1 85 ? 0.482 -0.799 -3.711 1.00 92.81 85 ARG A CA 1
ATOM 632 C C . ARG A 1 85 ? 0.594 0.269 -4.799 1.00 92.81 85 ARG A C 1
ATOM 634 O O . ARG A 1 85 ? 1.515 0.196 -5.602 1.00 92.81 85 ARG A O 1
ATOM 641 N N . ASP A 1 86 ? -0.228 1.313 -4.740 1.00 92.06 86 ASP A N 1
ATOM 642 C CA . ASP A 1 86 ? -0.246 2.389 -5.737 1.00 92.06 86 ASP A CA 1
ATOM 643 C C . ASP A 1 86 ? 1.097 3.147 -5.804 1.00 92.06 86 ASP A C 1
ATOM 645 O O . ASP A 1 86 ? 1.540 3.581 -6.873 1.00 92.06 86 ASP A O 1
ATOM 649 N N . GLN A 1 87 ? 1.795 3.282 -4.669 1.00 92.88 87 GLN A N 1
ATOM 650 C CA . GLN A 1 87 ? 3.156 3.828 -4.626 1.00 92.88 87 GLN A CA 1
ATOM 651 C C . GLN A 1 87 ? 4.164 2.918 -5.347 1.00 92.88 87 GLN A C 1
ATOM 653 O O . GLN A 1 87 ? 5.018 3.405 -6.093 1.00 92.88 87 GLN A O 1
ATOM 658 N N . LEU A 1 88 ? 4.082 1.599 -5.154 1.00 94.56 88 LEU A N 1
ATOM 659 C CA . LEU A 1 88 ? 4.937 0.640 -5.861 1.00 94.56 88 LEU A CA 1
ATOM 660 C C . LEU A 1 88 ? 4.617 0.588 -7.358 1.00 94.56 88 LEU A C 1
ATOM 662 O O . LEU A 1 88 ? 5.540 0.549 -8.171 1.00 94.56 88 LEU A O 1
ATOM 666 N N . ASP A 1 89 ? 3.341 0.662 -7.722 1.00 94.69 89 ASP A N 1
ATOM 667 C CA . ASP A 1 89 ? 2.891 0.715 -9.111 1.00 94.69 89 ASP A CA 1
ATOM 668 C C . ASP A 1 89 ? 3.405 1.980 -9.798 1.00 94.69 89 ASP A C 1
ATOM 670 O O . ASP A 1 89 ? 4.002 1.912 -10.871 1.00 94.69 89 ASP A O 1
ATOM 674 N N . SER A 1 90 ? 3.313 3.129 -9.125 1.00 93.31 90 SER A N 1
ATOM 675 C CA . S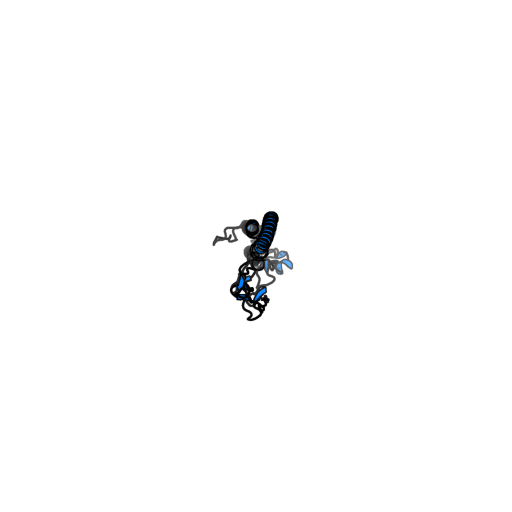ER A 1 90 ? 3.888 4.392 -9.603 1.00 93.31 90 SER A CA 1
ATOM 676 C C . SER A 1 90 ? 5.403 4.297 -9.818 1.00 93.31 90 SER A C 1
ATOM 678 O O . SER A 1 90 ? 5.929 4.829 -10.800 1.00 93.31 90 SER A O 1
ATOM 680 N N . LEU A 1 91 ? 6.118 3.605 -8.923 1.00 93.75 91 LEU A N 1
ATOM 681 C CA . LEU A 1 91 ? 7.552 3.350 -9.053 1.00 93.75 91 LEU A CA 1
ATOM 682 C C . LEU A 1 91 ? 7.871 2.491 -10.280 1.00 93.75 91 LEU A C 1
ATOM 684 O O . LEU A 1 91 ? 8.737 2.868 -11.074 1.00 93.75 91 LEU A O 1
ATOM 688 N N . ALA A 1 92 ? 7.177 1.366 -10.445 1.00 95.38 92 ALA A N 1
ATOM 689 C CA . ALA A 1 92 ? 7.376 0.455 -11.567 1.00 95.38 92 ALA A CA 1
ATOM 690 C C . ALA A 1 92 ? 7.035 1.119 -12.904 1.00 95.38 92 ALA A C 1
ATOM 692 O O . ALA A 1 92 ? 7.859 1.110 -13.822 1.00 95.38 92 ALA A O 1
ATOM 693 N N . LYS A 1 93 ? 5.878 1.783 -12.981 1.00 94.69 93 LYS A N 1
ATOM 694 C CA . LYS A 1 93 ? 5.449 2.543 -14.152 1.00 94.69 93 LYS A CA 1
ATOM 695 C C . LYS A 1 93 ? 6.485 3.576 -14.556 1.00 94.69 93 LYS A C 1
ATOM 697 O O . LYS A 1 93 ? 6.925 3.609 -15.705 1.00 94.69 93 LYS A O 1
ATOM 702 N N . LYS A 1 94 ? 6.943 4.394 -13.604 1.00 94.38 94 LYS A N 1
ATOM 703 C CA . LYS A 1 94 ? 7.889 5.463 -13.924 1.00 94.38 94 LYS A CA 1
ATOM 704 C C . LYS A 1 94 ? 9.262 4.941 -14.327 1.00 94.38 94 LYS A C 1
ATOM 706 O O . LYS A 1 94 ? 9.912 5.538 -15.190 1.00 94.38 94 LYS A O 1
ATOM 711 N N . LEU A 1 95 ? 9.693 3.833 -13.724 1.00 94.94 95 LEU A N 1
ATOM 712 C CA . LEU A 1 95 ? 10.911 3.133 -14.111 1.00 94.94 95 LEU A CA 1
ATOM 713 C C . LEU A 1 95 ? 10.807 2.633 -15.554 1.00 94.94 95 LEU A C 1
ATOM 715 O O . LEU A 1 95 ? 11.686 2.949 -16.353 1.00 94.94 95 LEU A O 1
ATOM 719 N N . ALA A 1 96 ? 9.730 1.918 -15.894 1.00 96.06 96 ALA A N 1
ATOM 720 C CA . ALA A 1 96 ? 9.486 1.415 -17.243 1.00 96.06 96 ALA A CA 1
ATOM 721 C C . ALA A 1 96 ? 9.455 2.555 -18.268 1.00 96.06 96 ALA A C 1
ATOM 723 O O . ALA A 1 96 ? 10.202 2.520 -19.242 1.00 96.06 96 ALA A O 1
ATOM 724 N N . GLU A 1 97 ? 8.678 3.612 -18.007 1.00 94.81 97 GLU A N 1
ATOM 725 C CA . GLU A 1 97 ? 8.584 4.792 -18.872 1.00 94.81 97 GLU A CA 1
ATOM 726 C C . GLU A 1 97 ? 9.958 5.406 -19.162 1.00 94.81 97 GLU A C 1
ATOM 728 O O . GLU A 1 97 ? 10.318 5.616 -20.322 1.00 94.81 97 GLU A O 1
ATOM 733 N N . LYS A 1 98 ? 10.733 5.710 -18.111 1.00 95.69 98 LYS A N 1
ATOM 734 C CA . LYS A 1 98 ? 12.010 6.422 -18.256 1.00 95.69 98 LYS A CA 1
ATOM 735 C C . LYS A 1 98 ? 13.116 5.541 -18.814 1.00 95.69 98 LYS A C 1
ATOM 737 O O . LYS A 1 98 ? 13.966 6.041 -19.548 1.00 95.69 98 LYS A O 1
ATOM 742 N N . PHE A 1 99 ? 13.102 4.252 -18.494 1.00 96.38 99 PHE A N 1
ATOM 743 C CA . PHE A 1 99 ? 14.026 3.298 -19.086 1.00 96.38 99 PHE A CA 1
ATOM 744 C C . PHE A 1 99 ? 13.723 3.118 -20.576 1.00 96.38 99 PHE A C 1
ATOM 746 O O . PHE A 1 99 ? 14.631 3.228 -21.395 1.00 96.38 99 PHE A O 1
ATOM 753 N N . ASN A 1 100 ? 12.453 2.930 -20.944 1.00 96.69 100 ASN A N 1
ATOM 754 C CA . ASN A 1 100 ? 12.033 2.802 -22.338 1.00 96.69 100 ASN A CA 1
ATOM 755 C C . ASN A 1 100 ? 12.312 4.071 -23.144 1.00 96.69 100 ASN A C 1
ATOM 757 O O . ASN A 1 100 ? 12.710 3.972 -24.296 1.00 96.69 100 ASN A O 1
ATOM 761 N N . GLU A 1 101 ? 12.152 5.260 -22.558 1.00 95.81 101 GLU A N 1
ATOM 762 C CA . GLU A 1 101 ? 12.495 6.530 -23.210 1.00 95.81 101 GLU A CA 1
ATOM 763 C C . GLU A 1 101 ? 13.954 6.554 -23.692 1.00 95.81 101 GLU A C 1
ATOM 765 O O . GLU A 1 101 ? 14.210 6.934 -24.832 1.00 95.81 101 GLU A O 1
ATOM 770 N N . ILE A 1 102 ? 14.890 6.092 -22.858 1.00 95.44 102 ILE A N 1
ATOM 771 C CA . ILE A 1 102 ? 16.315 6.015 -23.204 1.00 95.44 102 ILE A CA 1
ATOM 772 C C . ILE A 1 102 ? 16.584 4.816 -24.128 1.00 95.44 102 ILE A C 1
ATOM 774 O O . ILE A 1 102 ? 17.273 4.949 -25.138 1.00 95.44 102 ILE A O 1
ATOM 778 N N . HIS A 1 103 ? 16.014 3.647 -23.832 1.00 96.25 103 HIS A N 1
ATOM 779 C CA . HIS A 1 103 ? 16.231 2.433 -24.621 1.00 96.25 103 HIS A CA 1
ATOM 780 C C . HIS A 1 103 ? 15.771 2.605 -26.076 1.00 96.25 103 HIS A C 1
ATOM 782 O O . HIS A 1 103 ? 16.529 2.310 -26.993 1.00 96.25 103 HIS A O 1
ATOM 788 N N . ARG A 1 104 ? 14.592 3.200 -26.300 1.00 95.69 104 ARG A N 1
ATOM 789 C CA . ARG A 1 104 ? 14.054 3.506 -27.639 1.00 95.69 104 ARG A CA 1
ATOM 790 C C . ARG A 1 104 ? 14.859 4.548 -28.419 1.00 95.69 104 ARG A C 1
ATOM 792 O O . ARG A 1 104 ? 14.523 4.799 -29.568 1.00 95.69 104 ARG A O 1
ATOM 799 N N . SER A 1 105 ? 15.826 5.217 -27.795 1.00 92.75 105 SER A N 1
ATOM 800 C CA . SER A 1 105 ? 16.703 6.182 -28.470 1.00 92.75 105 SER A CA 1
ATOM 801 C C . SER A 1 105 ? 18.037 5.579 -28.911 1.00 92.75 105 SER A C 1
ATOM 803 O O . SER A 1 105 ? 18.765 6.220 -29.668 1.00 92.75 105 SER A O 1
ATOM 805 N N . GLY A 1 106 ? 18.355 4.368 -28.445 1.00 93.06 106 GLY A N 1
ATOM 806 C CA . GLY A 1 106 ? 19.566 3.652 -28.817 1.00 93.06 106 GLY A CA 1
ATOM 807 C C . GLY A 1 106 ? 19.335 2.599 -29.894 1.00 93.06 106 GLY A C 1
ATOM 808 O O . GLY A 1 106 ? 18.219 2.376 -30.356 1.00 93.06 106 GLY A O 1
ATOM 809 N N . TYR A 1 107 ? 20.415 1.907 -30.235 1.00 93.38 107 TYR A N 1
ATOM 810 C CA . TYR A 1 107 ? 20.428 0.859 -31.247 1.00 93.38 107 TYR A CA 1
ATOM 811 C C . TYR A 1 107 ? 20.903 -0.468 -30.655 1.00 93.38 107 TYR A C 1
ATOM 813 O O . TYR A 1 107 ? 21.858 -0.505 -29.867 1.00 93.38 107 TYR A O 1
ATOM 821 N N . GLY A 1 108 ? 20.208 -1.547 -31.021 1.00 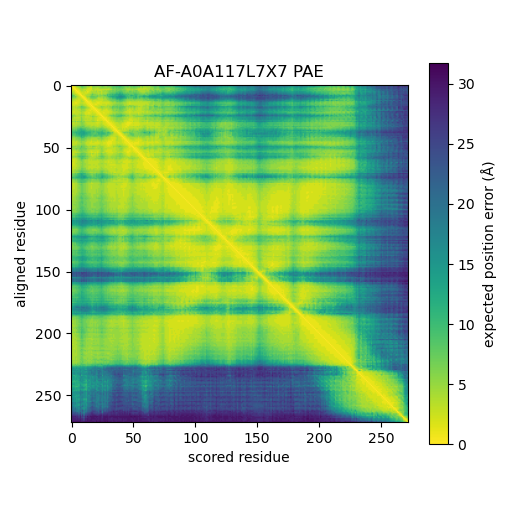90.88 108 GLY A N 1
ATOM 822 C CA . GLY A 1 108 ? 20.610 -2.929 -30.763 1.00 90.88 108 GLY A CA 1
ATOM 823 C C . GLY A 1 108 ? 21.847 -3.324 -31.568 1.00 90.88 108 GLY A C 1
ATOM 824 O O . GLY A 1 108 ? 22.302 -2.573 -32.425 1.00 90.88 108 GLY A O 1
ATOM 825 N N . LEU A 1 109 ? 22.401 -4.511 -31.321 1.00 87.12 109 LEU A N 1
ATOM 826 C CA . LEU A 1 109 ? 23.621 -4.988 -31.990 1.00 87.12 109 LEU A CA 1
ATOM 827 C C . LEU A 1 109 ? 23.449 -5.121 -33.513 1.00 87.12 109 LEU A C 1
ATOM 829 O O . LEU A 1 109 ? 24.413 -4.970 -34.261 1.00 87.12 109 LEU A O 1
ATOM 833 N N . THR A 1 110 ? 22.227 -5.397 -33.964 1.00 83.94 110 THR A N 1
ATOM 834 C CA . THR A 1 110 ? 21.859 -5.605 -35.370 1.00 83.94 110 THR A CA 1
ATOM 835 C C . THR A 1 110 ? 21.164 -4.390 -36.001 1.00 83.94 110 THR A C 1
ATOM 837 O O . THR A 1 110 ? 20.737 -4.455 -37.152 1.00 83.94 110 THR A O 1
ATOM 840 N N . GLY A 1 111 ? 21.139 -3.249 -35.297 1.00 83.56 111 GLY A N 1
ATOM 841 C CA . GLY A 1 111 ? 20.639 -1.965 -35.802 1.00 83.56 111 GLY A CA 1
ATOM 842 C C . GLY A 1 111 ? 19.168 -1.682 -35.499 1.00 83.56 111 GLY A C 1
ATOM 843 O O . GLY A 1 111 ? 18.648 -0.644 -35.912 1.00 83.56 111 GLY A O 1
ATOM 844 N N . GLU A 1 112 ? 18.484 -2.560 -34.765 1.00 86.56 112 GLU A N 1
ATOM 845 C CA . GLU A 1 112 ? 17.112 -2.333 -34.318 1.00 86.56 112 GLU A CA 1
ATOM 846 C C . GLU A 1 112 ? 17.036 -1.124 -33.382 1.00 86.56 112 GLU A C 1
ATOM 848 O O . GLU A 1 112 ? 17.883 -0.930 -32.512 1.00 86.56 112 GLU A O 1
ATOM 853 N N . ASN A 1 113 ? 15.988 -0.319 -33.538 1.00 90.56 113 ASN A N 1
ATOM 854 C CA . ASN A 1 113 ? 15.740 0.883 -32.748 1.00 90.56 113 ASN A CA 1
ATOM 855 C C . ASN A 1 113 ? 14.244 0.960 -32.394 1.00 90.56 113 ASN A C 1
ATOM 857 O O . ASN A 1 113 ? 13.404 0.341 -33.050 1.00 90.56 113 ASN A O 1
ATOM 861 N N . GLY A 1 114 ? 13.898 1.719 -31.356 1.00 91.62 114 GLY A N 1
ATOM 862 C CA . GLY A 1 114 ? 12.518 1.995 -30.966 1.00 91.62 114 GLY A CA 1
ATOM 863 C C . GLY A 1 114 ? 11.845 0.872 -30.178 1.00 91.62 114 GLY A C 1
ATOM 864 O O . GLY A 1 114 ? 10.656 0.975 -29.887 1.00 91.62 114 GLY A O 1
ATOM 865 N N . ILE A 1 115 ? 12.587 -0.173 -29.801 1.00 93.62 115 ILE A N 1
ATOM 866 C CA . ILE A 1 115 ? 12.079 -1.292 -29.002 1.00 93.62 115 ILE A CA 1
ATOM 867 C C . ILE A 1 115 ? 11.979 -0.870 -27.532 1.00 93.62 115 ILE A C 1
ATOM 869 O O . ILE A 1 115 ? 12.883 -0.237 -26.983 1.00 93.62 115 ILE A O 1
ATOM 873 N N . GLU A 1 116 ? 10.879 -1.227 -26.879 1.00 95.50 116 GLU A N 1
ATOM 874 C CA . GLU A 1 116 ? 10.703 -1.035 -25.439 1.00 95.50 116 GLU A CA 1
ATOM 875 C C . GLU A 1 116 ? 11.405 -2.139 -24.655 1.00 95.50 116 GLU A C 1
ATOM 877 O O . GLU A 1 116 ? 11.349 -3.308 -25.031 1.00 95.50 116 GLU A O 1
ATOM 882 N N . PHE A 1 117 ? 12.058 -1.779 -23.549 1.00 96.94 117 PHE A N 1
ATOM 883 C CA . PHE A 1 117 ? 12.699 -2.765 -22.689 1.00 96.94 117 PHE A CA 1
ATOM 884 C C . PHE A 1 117 ? 11.710 -3.394 -21.720 1.00 96.94 117 PHE A C 1
ATOM 886 O O . PHE A 1 117 ? 11.646 -4.616 -21.604 1.00 96.94 117 PHE A O 1
ATOM 893 N N . PHE A 1 118 ? 10.926 -2.557 -21.047 1.00 97.50 118 PHE A N 1
ATOM 894 C CA . PHE A 1 118 ? 9.863 -2.979 -20.150 1.00 97.50 118 PHE A CA 1
ATOM 895 C C . PHE A 1 118 ? 8.507 -2.860 -20.837 1.00 97.50 118 PHE A C 1
ATOM 897 O O . PHE A 1 118 ? 8.245 -1.903 -21.553 1.00 97.50 118 PHE A O 1
ATOM 904 N N . THR A 1 119 ? 7.638 -3.827 -20.596 1.00 96.38 119 THR A N 1
ATOM 905 C CA . THR A 1 119 ? 6.234 -3.842 -21.022 1.00 96.38 119 THR A CA 1
ATOM 906 C C . THR A 1 119 ? 5.387 -4.324 -19.850 1.00 96.38 119 THR A C 1
ATOM 908 O O . THR A 1 119 ? 5.937 -4.730 -18.825 1.00 96.38 119 THR A O 1
ATOM 911 N N . PHE A 1 120 ? 4.067 -4.300 -19.986 1.00 96.19 120 PHE A N 1
ATOM 912 C CA . PHE A 1 120 ? 3.156 -4.804 -18.962 1.00 96.19 120 PHE A CA 1
ATOM 913 C C . PHE A 1 120 ? 2.391 -6.006 -19.503 1.00 96.19 120 PHE A C 1
ATOM 915 O O . PHE A 1 120 ? 1.952 -6.007 -20.655 1.00 96.19 120 PHE A O 1
ATOM 922 N N . THR A 1 121 ? 2.257 -7.055 -18.692 1.00 95.06 121 THR A N 1
ATOM 923 C CA . THR A 1 121 ? 1.515 -8.263 -19.081 1.00 95.06 121 THR A CA 1
ATOM 924 C C . THR A 1 121 ? 0.019 -8.006 -19.227 1.00 95.06 121 THR A C 1
ATOM 926 O O . THR A 1 121 ? -0.641 -8.726 -19.973 1.00 95.06 121 THR A O 1
ATOM 929 N N . ASP A 1 122 ? -0.504 -6.997 -18.528 1.00 90.88 122 ASP A N 1
ATOM 930 C CA . ASP A 1 122 ? -1.863 -6.490 -18.690 1.00 90.88 122 ASP A CA 1
ATOM 931 C C . ASP A 1 122 ? -1.794 -5.015 -19.123 1.00 90.88 122 ASP A C 1
ATOM 933 O O . ASP A 1 122 ? -1.239 -4.197 -18.395 1.00 90.88 122 ASP A O 1
ATOM 937 N N . PRO A 1 123 ? -2.322 -4.640 -20.299 1.00 84.56 123 PRO A N 1
ATOM 938 C CA . PRO A 1 123 ? -2.313 -3.252 -20.756 1.00 84.56 123 PRO A CA 1
ATOM 939 C C . PRO A 1 123 ? -3.247 -2.327 -19.957 1.00 84.56 123 PRO A C 1
ATOM 941 O O . PRO A 1 123 ? -3.158 -1.113 -20.117 1.00 84.56 123 PRO A O 1
ATOM 944 N N . ASN A 1 124 ? -4.153 -2.868 -19.137 1.00 86.81 124 ASN A N 1
ATOM 945 C CA . ASN A 1 124 ? -5.027 -2.072 -18.268 1.00 86.81 124 ASN A CA 1
ATOM 946 C C . ASN A 1 124 ? -4.441 -1.879 -16.862 1.00 86.81 124 ASN A C 1
ATOM 948 O O . ASN A 1 124 ? -4.962 -1.071 -16.098 1.00 86.81 124 ASN A O 1
ATOM 952 N N . ASP A 1 125 ? -3.369 -2.600 -16.531 1.00 88.00 125 ASP A N 1
ATOM 953 C CA . ASP A 1 125 ? -2.674 -2.526 -15.251 1.00 88.00 125 ASP A CA 1
ATOM 954 C C . ASP A 1 125 ? -1.178 -2.328 -15.515 1.00 88.00 125 ASP A C 1
ATOM 956 O O . ASP A 1 125 ? -0.430 -3.276 -15.740 1.00 88.00 125 ASP A O 1
ATOM 960 N N . GLU A 1 126 ? -0.738 -1.069 -15.494 1.00 89.81 126 GLU A N 1
ATOM 961 C CA . GLU A 1 126 ? 0.672 -0.682 -15.647 1.00 89.81 126 GLU A CA 1
ATOM 962 C C . GLU A 1 126 ? 1.427 -0.673 -14.301 1.00 89.81 126 GLU A C 1
ATOM 964 O O . GLU A 1 126 ? 2.316 0.153 -14.073 1.00 89.81 126 GLU A O 1
ATOM 969 N N . GLY A 1 127 ? 1.041 -1.553 -13.377 1.00 92.25 127 GLY A N 1
ATOM 970 C CA . GLY A 1 127 ? 1.602 -1.647 -12.038 1.00 92.25 127 GLY A CA 1
ATOM 971 C C . GLY A 1 127 ? 2.877 -2.484 -11.909 1.00 92.25 127 GLY A C 1
ATOM 972 O O . GLY A 1 127 ? 3.434 -3.056 -12.850 1.00 92.25 127 GLY A O 1
ATOM 973 N N . ALA A 1 128 ? 3.357 -2.585 -10.671 1.00 93.94 128 ALA A N 1
ATOM 974 C CA . ALA A 1 128 ? 4.523 -3.377 -10.301 1.00 93.94 128 ALA A CA 1
ATOM 975 C C . ALA A 1 128 ? 4.279 -4.887 -10.424 1.00 93.94 128 ALA A C 1
ATOM 977 O O . ALA A 1 128 ? 5.235 -5.648 -10.563 1.00 93.94 128 ALA A O 1
ATOM 978 N N . GLY A 1 129 ? 3.021 -5.331 -10.365 1.00 94.56 129 GLY A N 1
ATOM 979 C CA . GLY A 1 129 ? 2.653 -6.743 -10.505 1.00 94.56 129 GLY A CA 1
ATOM 980 C C . GLY A 1 129 ? 2.741 -7.276 -11.937 1.00 94.56 129 GLY A C 1
ATOM 981 O O . GLY A 1 129 ? 2.919 -8.478 -12.130 1.00 94.56 129 GLY A O 1
ATOM 982 N N . THR A 1 130 ? 2.636 -6.396 -12.930 1.00 95.75 130 THR A N 1
ATOM 983 C CA . THR A 1 130 ? 2.503 -6.745 -14.353 1.00 95.75 130 THR A CA 1
ATOM 984 C C . THR A 1 130 ? 3.715 -6.330 -15.182 1.00 95.75 130 THR A C 1
ATOM 986 O O . THR A 1 130 ? 3.840 -6.759 -16.331 1.00 95.75 130 THR A O 1
ATOM 989 N N . ILE A 1 131 ? 4.626 -5.521 -14.628 1.00 96.94 131 ILE A N 1
ATOM 990 C CA . ILE A 1 131 ? 5.866 -5.130 -15.304 1.00 96.94 131 ILE A CA 1
ATOM 991 C C . ILE A 1 131 ? 6.704 -6.361 -15.679 1.00 96.94 131 ILE A C 1
ATOM 993 O O . ILE A 1 131 ? 6.987 -7.244 -14.869 1.00 96.94 131 ILE A O 1
ATOM 997 N N . THR A 1 132 ? 7.137 -6.413 -16.933 1.00 96.81 132 THR A N 1
ATOM 998 C CA . THR A 1 132 ? 7.945 -7.500 -17.488 1.00 96.81 132 THR A CA 1
ATOM 999 C C . THR A 1 132 ? 8.896 -6.982 -18.562 1.00 96.81 132 THR A C 1
ATOM 1001 O O . THR A 1 132 ? 8.779 -5.849 -19.024 1.00 96.81 132 THR A O 1
ATOM 1004 N N . VAL A 1 133 ? 9.856 -7.804 -18.979 1.00 96.81 133 VAL A N 1
ATOM 1005 C CA . VAL A 1 133 ? 10.732 -7.485 -20.114 1.00 96.81 133 VAL A CA 1
ATOM 1006 C C . VAL A 1 133 ? 9.987 -7.764 -21.419 1.00 96.81 133 VAL A C 1
ATOM 1008 O O . VAL A 1 133 ? 9.283 -8.768 -21.531 1.00 96.81 133 VAL A O 1
ATOM 1011 N N . SER A 1 134 ? 10.147 -6.884 -22.410 1.00 95.75 134 SER A N 1
ATOM 1012 C CA . SER A 1 134 ? 9.531 -7.033 -23.729 1.00 95.75 134 SER A CA 1
ATOM 1013 C C . SER A 1 134 ? 9.845 -8.389 -24.359 1.00 95.75 134 SER A C 1
ATOM 1015 O O . SER A 1 134 ? 10.978 -8.882 -24.319 1.00 95.75 134 SER A O 1
ATOM 1017 N N . SER A 1 135 ? 8.840 -8.973 -25.018 1.00 95.12 135 SER A N 1
ATOM 1018 C CA . SER A 1 135 ? 9.004 -10.239 -25.733 1.00 95.12 135 SER A CA 1
ATOM 1019 C C . SER A 1 135 ? 10.042 -10.153 -26.856 1.00 95.12 135 SER A C 1
ATOM 1021 O O . SER A 1 135 ? 10.654 -11.167 -27.181 1.00 95.12 135 SER A O 1
ATOM 1023 N N . ASP A 1 136 ? 10.265 -8.964 -27.422 1.00 93.62 136 ASP A N 1
ATOM 1024 C CA . ASP A 1 136 ? 11.243 -8.756 -28.492 1.00 93.62 136 ASP A CA 1
ATOM 1025 C C . ASP A 1 136 ? 12.675 -8.902 -27.970 1.00 93.62 136 ASP A C 1
ATOM 1027 O O . ASP A 1 136 ? 13.512 -9.514 -28.628 1.00 93.62 136 ASP A O 1
ATOM 1031 N N . ILE A 1 137 ? 12.933 -8.450 -26.740 1.00 94.50 137 ILE A N 1
ATOM 1032 C CA . ILE A 1 137 ? 14.229 -8.617 -26.067 1.00 94.50 137 ILE A CA 1
ATOM 1033 C C . ILE A 1 137 ? 14.416 -10.050 -25.567 1.00 94.50 137 ILE A C 1
ATOM 1035 O O . ILE A 1 137 ? 15.513 -10.601 -25.630 1.00 94.50 137 ILE A O 1
ATOM 1039 N N . LEU A 1 138 ? 13.349 -10.683 -25.073 1.00 94.88 138 LEU A N 1
ATOM 1040 C CA . LEU A 1 138 ? 13.422 -12.070 -24.604 1.00 94.88 138 LEU A CA 1
ATOM 1041 C C . LEU A 1 138 ? 13.656 -13.068 -25.747 1.00 94.88 138 LEU A C 1
ATOM 1043 O O . LEU A 1 138 ? 14.264 -14.115 -25.524 1.00 94.88 138 LEU A O 1
ATOM 1047 N N . LYS A 1 139 ? 13.165 -12.766 -26.955 1.00 94.75 139 LYS A N 1
ATOM 1048 C CA . LYS A 1 139 ? 13.393 -13.586 -28.154 1.00 94.75 139 LYS A CA 1
ATOM 1049 C C . LYS A 1 139 ? 14.782 -13.370 -28.740 1.00 94.75 139 LYS A C 1
ATOM 1051 O O . LYS A 1 139 ? 15.384 -14.342 -29.190 1.00 94.75 139 LYS A O 1
ATOM 1056 N N . ASP A 1 140 ? 15.268 -12.132 -28.733 1.00 94.50 140 ASP A N 1
ATOM 1057 C CA . ASP A 1 140 ? 16.605 -11.801 -29.206 1.00 94.50 140 ASP A CA 1
ATOM 1058 C C . ASP A 1 140 ? 17.264 -10.736 -28.320 1.00 94.50 140 ASP A C 1
ATOM 1060 O O . ASP A 1 140 ? 16.854 -9.577 -28.274 1.00 94.50 140 ASP A O 1
ATOM 1064 N N . LEU A 1 141 ? 18.336 -11.140 -27.637 1.00 93.06 141 LEU A N 1
ATOM 1065 C CA . LEU A 1 141 ? 19.128 -10.271 -26.767 1.00 93.06 141 LEU A CA 1
ATOM 1066 C C . LEU A 1 141 ? 19.902 -9.201 -27.551 1.00 93.06 141 LEU A C 1
ATOM 1068 O O . LEU A 1 141 ? 20.326 -8.211 -26.956 1.00 93.06 141 LEU A O 1
ATOM 1072 N N . ASN A 1 142 ? 20.065 -9.365 -28.868 1.00 92.12 142 ASN A N 1
ATOM 1073 C CA . ASN A 1 142 ? 20.666 -8.348 -29.731 1.00 92.12 142 ASN A CA 1
ATOM 1074 C C . ASN A 1 142 ? 19.812 -7.076 -29.804 1.00 92.12 142 ASN A C 1
ATOM 1076 O O . ASN A 1 142 ? 20.349 -6.008 -30.083 1.00 92.12 142 ASN A O 1
ATOM 1080 N N . ASN A 1 143 ? 18.523 -7.160 -29.457 1.00 93.31 143 ASN A N 1
ATOM 1081 C CA . ASN A 1 143 ? 17.608 -6.019 -29.394 1.00 93.31 143 ASN A CA 1
ATOM 1082 C C . ASN A 1 143 ? 17.850 -5.092 -28.191 1.00 93.31 143 ASN A C 1
ATOM 1084 O O . ASN A 1 143 ? 17.165 -4.076 -28.057 1.00 93.31 143 ASN A O 1
ATOM 1088 N N . ILE A 1 144 ? 18.788 -5.420 -27.292 1.00 94.44 144 ILE A N 1
ATOM 1089 C CA . ILE A 1 144 ? 19.166 -4.522 -26.197 1.00 94.44 144 ILE A CA 1
ATOM 1090 C C . ILE A 1 144 ? 19.942 -3.338 -26.778 1.00 94.44 144 ILE A C 1
ATOM 1092 O O . ILE A 1 144 ? 21.077 -3.474 -27.235 1.00 94.44 144 ILE A O 1
ATOM 1096 N N . ALA A 1 145 ? 19.330 -2.160 -26.710 1.00 93.94 145 ALA A N 1
ATOM 1097 C CA . ALA A 1 145 ? 19.821 -0.937 -27.317 1.00 93.94 145 ALA A CA 1
ATOM 1098 C C . ALA A 1 145 ? 20.960 -0.296 -26.502 1.00 93.94 145 ALA A C 1
ATOM 1100 O O . ALA A 1 145 ? 20.742 0.628 -25.715 1.00 93.94 145 ALA A O 1
ATOM 1101 N N . ALA A 1 146 ? 22.184 -0.807 -26.653 1.00 93.50 146 ALA A N 1
ATOM 1102 C CA . ALA A 1 146 ? 23.357 -0.351 -25.900 1.00 93.50 146 ALA A CA 1
ATOM 1103 C C . ALA A 1 146 ? 24.105 0.830 -26.549 1.00 93.50 146 ALA A C 1
ATOM 1105 O O . ALA A 1 146 ? 24.691 1.642 -25.822 1.00 93.50 146 ALA A O 1
ATOM 1106 N N . ALA A 1 147 ? 24.055 0.945 -27.878 1.00 93.31 147 ALA A N 1
ATOM 1107 C CA . ALA A 1 147 ? 24.718 1.999 -28.646 1.00 93.31 147 ALA A CA 1
ATOM 1108 C C . ALA A 1 147 ? 23.813 3.227 -28.816 1.00 93.31 147 ALA A C 1
ATOM 1110 O O . ALA A 1 147 ? 22.590 3.093 -28.829 1.00 93.31 147 ALA A O 1
ATOM 1111 N N . SER A 1 148 ? 24.388 4.426 -28.952 1.00 89.94 148 SER A N 1
ATOM 1112 C CA . SER A 1 148 ? 23.625 5.662 -29.226 1.00 89.94 148 SER A CA 1
ATOM 1113 C C . SER A 1 148 ? 23.714 6.125 -30.679 1.00 89.94 148 SER A C 1
ATOM 1115 O O . SER A 1 148 ? 22.933 6.979 -31.101 1.00 89.94 148 SER A O 1
ATOM 1117 N N . SER A 1 149 ? 24.648 5.568 -31.451 1.00 86.56 149 SER A N 1
ATOM 1118 C CA . SER A 1 149 ? 24.904 5.975 -32.830 1.00 86.56 149 SER A CA 1
ATOM 1119 C C . SER A 1 149 ? 25.141 4.784 -33.754 1.00 86.56 149 SER A C 1
ATOM 1121 O O . SER A 1 149 ? 25.516 3.694 -33.320 1.00 86.56 149 SER A O 1
ATOM 1123 N N . ILE A 1 150 ? 24.894 5.032 -35.035 1.00 86.31 150 ILE A N 1
ATOM 1124 C CA . ILE A 1 150 ? 25.215 4.154 -36.157 1.00 86.31 150 ILE A CA 1
ATOM 1125 C C . ILE A 1 150 ? 26.204 4.887 -37.068 1.00 86.31 150 ILE A C 1
ATOM 1127 O O . ILE A 1 150 ? 26.223 6.123 -37.089 1.00 86.31 150 ILE A O 1
ATOM 1131 N N . ASP A 1 151 ? 27.017 4.131 -37.795 1.00 83.31 151 ASP A N 1
ATOM 1132 C CA . ASP A 1 151 ? 27.936 4.647 -38.805 1.00 83.31 151 ASP A CA 1
ATOM 1133 C C . ASP A 1 151 ? 27.179 5.182 -40.046 1.00 83.31 151 ASP A C 1
ATOM 1135 O O . ASP A 1 151 ? 25.959 5.038 -40.181 1.00 83.31 151 ASP A O 1
ATOM 1139 N N . GLU A 1 152 ? 27.900 5.826 -40.973 1.00 76.94 152 GLU A N 1
ATOM 1140 C CA . GLU A 1 152 ? 27.324 6.322 -42.239 1.00 76.94 152 GLU A CA 1
ATOM 1141 C C . GLU A 1 152 ? 26.794 5.193 -43.149 1.00 76.94 152 GLU A C 1
ATOM 1143 O O . GLU A 1 152 ? 25.967 5.452 -44.026 1.00 76.94 152 GLU A O 1
ATOM 1148 N N . ASP A 1 153 ? 27.230 3.950 -42.917 1.00 76.88 153 ASP A N 1
ATOM 1149 C CA . ASP A 1 153 ? 26.835 2.743 -43.648 1.00 76.88 153 ASP A CA 1
ATOM 1150 C C . ASP A 1 153 ? 25.613 2.034 -43.014 1.00 76.88 153 ASP A C 1
ATOM 1152 O O . ASP A 1 153 ? 25.118 1.040 -43.555 1.00 76.88 153 ASP A O 1
ATOM 1156 N N . GLY A 1 154 ? 25.078 2.563 -41.906 1.00 74.50 154 GLY A N 1
ATOM 1157 C CA . GLY A 1 154 ? 23.915 2.038 -41.189 1.00 74.50 154 GLY A CA 1
ATOM 1158 C C . GLY A 1 154 ? 24.210 0.895 -40.212 1.00 74.50 154 GLY A C 1
ATOM 1159 O O . GLY A 1 154 ? 23.267 0.290 -39.699 1.00 74.50 154 GLY A O 1
ATOM 1160 N N . ASN A 1 155 ? 25.479 0.589 -39.938 1.00 80.94 155 ASN A N 1
ATOM 1161 C CA . ASN A 1 155 ? 25.886 -0.399 -38.945 1.00 80.94 155 ASN A CA 1
ATOM 1162 C C . ASN A 1 155 ? 26.073 0.243 -37.573 1.00 80.94 155 ASN A C 1
ATOM 1164 O O . ASN A 1 155 ? 26.459 1.400 -37.424 1.00 80.94 155 ASN A O 1
ATOM 1168 N N . VAL A 1 156 ? 25.835 -0.548 -36.536 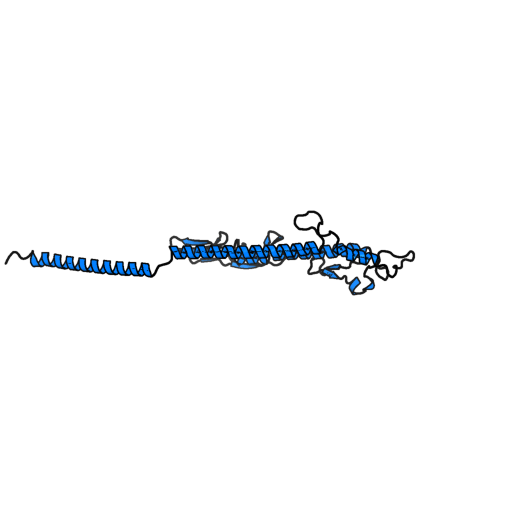1.00 80.62 156 VAL A N 1
ATOM 1169 C CA . VAL A 1 156 ? 26.066 -0.123 -35.159 1.00 80.62 156 VAL A CA 1
ATOM 1170 C C . VAL A 1 156 ? 27.561 -0.156 -34.878 1.00 80.62 156 VAL A C 1
ATOM 1172 O O . VAL A 1 156 ? 28.224 -1.174 -35.103 1.00 80.62 156 VAL A O 1
ATOM 1175 N N . GLU A 1 157 ? 28.084 0.946 -34.342 1.00 80.62 157 GLU A N 1
ATOM 1176 C CA . GLU A 1 157 ? 29.475 1.044 -33.909 1.00 80.62 157 GLU A CA 1
ATOM 1177 C C . GLU A 1 157 ? 29.751 -0.020 -32.839 1.00 80.62 157 GLU A C 1
ATOM 1179 O O . GLU A 1 157 ? 29.301 0.059 -31.690 1.00 80.62 157 GLU A O 1
ATOM 1184 N N . THR A 1 158 ? 30.462 -1.078 -33.231 1.00 78.44 158 THR A N 1
ATOM 1185 C CA . THR A 1 158 ? 30.665 -2.240 -32.366 1.00 78.44 158 THR A CA 1
ATOM 1186 C C . THR A 1 158 ? 31.519 -1.839 -31.166 1.00 78.44 158 THR A C 1
ATOM 1188 O O . THR A 1 158 ? 32.701 -1.527 -31.302 1.00 78.44 158 THR A O 1
ATOM 1191 N N . GLY A 1 159 ? 30.923 -1.879 -29.973 1.00 81.38 159 GLY A N 1
ATOM 1192 C CA . GLY A 1 159 ? 31.561 -1.453 -28.725 1.00 81.38 159 GLY A CA 1
ATOM 1193 C C . GLY A 1 159 ? 31.091 -0.093 -28.202 1.00 81.38 159 GLY A C 1
ATOM 1194 O O . GLY A 1 159 ? 31.547 0.315 -27.132 1.00 81.38 159 GLY A O 1
ATOM 1195 N N . ASP A 1 160 ? 30.166 0.584 -28.889 1.00 87.75 160 ASP A N 1
ATOM 1196 C CA . ASP A 1 160 ? 29.490 1.753 -28.332 1.00 87.75 160 ASP A CA 1
ATOM 1197 C C . ASP A 1 160 ? 28.534 1.337 -27.198 1.00 87.75 160 ASP A C 1
ATOM 1199 O O . ASP A 1 160 ? 27.514 0.686 -27.408 1.00 87.75 160 ASP A O 1
ATOM 1203 N N . GLY A 1 161 ? 28.891 1.710 -25.968 1.00 90.19 161 GLY A N 1
ATOM 1204 C CA . GLY A 1 161 ? 28.085 1.501 -24.762 1.00 90.19 161 GLY A CA 1
ATOM 1205 C C . GLY A 1 161 ? 27.488 2.791 -24.202 1.00 90.19 161 GLY A C 1
ATOM 1206 O O . GLY A 1 161 ? 27.128 2.840 -23.025 1.00 90.19 161 GLY A O 1
ATOM 1207 N N . SER A 1 162 ? 27.446 3.867 -24.988 1.00 92.56 162 SER A N 1
ATOM 1208 C CA . SER A 1 162 ? 26.997 5.184 -24.525 1.00 92.56 162 SER A CA 1
ATOM 1209 C C . SER A 1 162 ? 25.523 5.209 -24.102 1.00 92.56 162 SER A C 1
ATOM 1211 O O . SER A 1 162 ? 25.211 5.809 -23.069 1.00 92.56 162 SER A O 1
ATOM 1213 N N . ASN A 1 163 ? 24.622 4.512 -24.807 1.00 94.00 163 ASN A N 1
ATOM 1214 C CA . ASN A 1 163 ? 23.220 4.418 -24.387 1.00 94.00 163 ASN A CA 1
ATOM 1215 C C . ASN A 1 163 ? 23.063 3.535 -23.140 1.00 94.00 163 ASN A C 1
ATOM 1217 O O . ASN A 1 163 ? 22.326 3.880 -22.219 1.00 94.00 163 ASN A O 1
ATOM 1221 N N . ALA A 1 164 ? 23.834 2.448 -23.040 1.00 93.94 164 ALA A N 1
ATOM 1222 C CA . ALA A 1 164 ? 23.898 1.640 -21.820 1.00 93.94 164 ALA A CA 1
ATOM 1223 C C . ALA A 1 164 ? 24.393 2.455 -20.607 1.00 93.94 164 ALA A C 1
ATOM 1225 O O . ALA A 1 164 ? 23.878 2.302 -19.496 1.00 93.94 164 ALA A O 1
ATOM 1226 N N . LEU A 1 165 ? 25.343 3.374 -20.811 1.00 95.00 165 LEU A N 1
ATOM 1227 C CA . LEU A 1 165 ? 25.773 4.318 -19.780 1.00 95.00 165 LEU A CA 1
ATOM 1228 C C . LEU A 1 165 ? 24.652 5.302 -19.407 1.00 95.00 165 LEU A C 1
ATOM 1230 O O . LEU A 1 165 ? 24.460 5.565 -18.220 1.00 95.00 165 LEU A O 1
ATOM 1234 N N . ALA A 1 166 ? 23.889 5.812 -20.378 1.00 94.75 166 ALA A N 1
ATOM 1235 C CA . ALA A 1 166 ? 22.730 6.669 -20.116 1.00 94.75 166 ALA A CA 1
ATOM 1236 C C . ALA A 1 166 ? 21.642 5.935 -19.306 1.00 94.75 166 ALA A C 1
ATOM 1238 O O . ALA A 1 166 ? 21.104 6.491 -18.344 1.00 94.75 166 ALA A O 1
ATOM 1239 N N . LEU A 1 167 ? 21.382 4.661 -19.621 1.00 94.44 167 LEU A N 1
ATOM 1240 C CA . LEU A 1 167 ? 20.496 3.789 -18.844 1.00 94.44 167 LEU A CA 1
ATOM 1241 C C . LEU A 1 167 ? 21.008 3.588 -17.413 1.00 94.44 167 LEU A C 1
ATOM 1243 O O . LEU A 1 167 ? 20.232 3.670 -16.465 1.00 94.44 167 LEU A O 1
ATOM 1247 N N . ALA A 1 168 ? 22.314 3.393 -17.216 1.00 94.56 168 ALA A N 1
ATOM 1248 C CA . ALA A 1 168 ? 22.894 3.282 -15.877 1.00 94.56 168 ALA A CA 1
ATOM 1249 C C . ALA A 1 168 ? 22.786 4.598 -15.080 1.00 94.56 168 ALA A C 1
ATOM 1251 O O . ALA A 1 168 ? 22.501 4.588 -13.879 1.00 94.56 168 ALA A O 1
ATOM 1252 N N . GLN A 1 169 ? 22.965 5.743 -15.746 1.00 94.69 169 GLN A N 1
ATOM 1253 C CA . GLN A 1 169 ? 22.836 7.071 -15.139 1.00 94.69 169 GLN A CA 1
ATOM 1254 C C . GLN A 1 169 ? 21.401 7.401 -14.713 1.00 94.69 169 GLN A C 1
ATOM 1256 O O . GLN A 1 169 ? 21.212 8.250 -13.838 1.00 94.69 169 GLN A O 1
ATOM 1261 N N . LEU A 1 170 ? 20.395 6.705 -15.253 1.00 93.25 170 LEU A N 1
ATOM 1262 C CA . LEU A 1 170 ? 18.997 6.872 -14.864 1.00 93.25 170 LEU A CA 1
ATOM 1263 C C . LEU A 1 170 ? 18.788 6.686 -13.352 1.00 93.25 170 LEU A C 1
ATOM 1265 O O . LEU A 1 170 ? 17.994 7.414 -12.757 1.00 93.25 170 LEU A O 1
ATOM 1269 N N . LYS A 1 171 ? 19.559 5.797 -12.707 1.00 91.12 171 LYS A N 1
ATOM 1270 C CA . LYS A 1 171 ? 19.530 5.601 -11.246 1.00 91.12 171 LYS A CA 1
ATOM 1271 C C . LYS A 1 171 ? 19.784 6.901 -10.468 1.00 91.12 171 LYS A C 1
ATOM 1273 O O . LYS A 1 171 ? 19.261 7.070 -9.372 1.00 91.12 171 LYS A O 1
ATOM 1278 N N . HIS A 1 172 ? 20.587 7.806 -11.021 1.00 92.19 172 HIS A N 1
ATOM 1279 C CA . HIS A 1 172 ? 20.976 9.063 -10.381 1.00 92.19 172 HIS A CA 1
ATOM 1280 C C . HIS A 1 172 ? 20.122 10.258 -10.823 1.00 92.19 172 HIS A C 1
ATOM 1282 O O . HIS A 1 172 ? 20.291 11.356 -10.294 1.00 92.19 172 HIS A O 1
ATOM 1288 N N . LYS A 1 173 ? 19.214 10.074 -11.790 1.00 91.06 173 LYS A N 1
ATOM 1289 C CA . LYS A 1 173 ? 18.385 11.153 -12.328 1.00 91.06 173 LYS A CA 1
ATOM 1290 C C . LYS A 1 173 ? 17.146 11.370 -11.460 1.00 91.06 173 LYS A C 1
ATOM 1292 O O . LYS A 1 173 ? 16.444 10.424 -11.102 1.00 91.06 173 LYS A O 1
ATOM 1297 N N . LEU A 1 174 ? 16.845 12.639 -11.193 1.00 91.44 174 LEU A N 1
ATOM 1298 C CA . LEU A 1 174 ? 15.613 13.045 -10.521 1.00 91.44 174 LEU A CA 1
ATOM 1299 C C . LEU A 1 174 ? 14.438 12.843 -11.483 1.00 91.44 174 LEU A C 1
ATOM 1301 O O . LEU A 1 174 ? 14.301 13.547 -12.483 1.00 91.44 174 LEU A O 1
ATOM 1305 N N . THR A 1 175 ? 13.651 11.805 -11.232 1.00 87.31 175 THR A N 1
ATOM 1306 C CA . THR A 1 175 ? 12.573 11.341 -12.124 1.00 87.31 175 THR A CA 1
ATOM 1307 C C . THR A 1 175 ? 11.275 11.066 -11.380 1.00 87.31 175 THR A C 1
ATOM 1309 O O . THR A 1 175 ? 10.215 11.066 -12.007 1.00 87.31 175 THR A O 1
ATOM 1312 N N . MET A 1 176 ? 11.355 10.887 -10.060 1.00 89.06 176 MET A N 1
ATOM 1313 C CA . MET A 1 176 ? 10.224 10.607 -9.190 1.00 89.06 176 MET A CA 1
ATOM 1314 C C . MET A 1 176 ? 9.786 11.871 -8.459 1.00 89.06 176 MET A C 1
ATOM 1316 O O . MET A 1 176 ? 10.611 12.635 -7.950 1.00 89.06 176 MET A O 1
ATOM 1320 N N . VAL A 1 177 ? 8.472 12.064 -8.373 1.00 86.94 177 VAL A N 1
ATOM 1321 C CA . VAL A 1 177 ? 7.859 13.090 -7.528 1.00 86.94 177 VAL A CA 1
ATOM 1322 C C . VAL A 1 177 ? 7.754 12.524 -6.117 1.00 86.94 177 VAL A C 1
ATOM 1324 O O . VAL A 1 177 ? 7.097 11.509 -5.893 1.00 86.94 177 VAL A O 1
ATOM 1327 N N . LEU A 1 178 ? 8.446 13.148 -5.167 1.00 81.56 178 LEU A N 1
ATOM 1328 C CA . LEU A 1 178 ? 8.349 12.763 -3.761 1.00 81.56 178 LEU A CA 1
ATOM 1329 C C . LEU A 1 178 ? 7.067 13.340 -3.136 1.00 81.56 178 LEU A C 1
ATOM 1331 O O . LEU A 1 178 ? 6.648 14.431 -3.534 1.00 81.56 178 LEU A O 1
ATOM 1335 N N . PRO A 1 179 ? 6.473 12.664 -2.133 1.00 70.75 179 PRO A N 1
ATOM 1336 C CA . PRO A 1 179 ? 5.292 13.165 -1.434 1.00 70.75 179 PRO A CA 1
ATOM 1337 C C . PRO A 1 179 ? 5.480 14.610 -0.946 1.00 70.75 179 PRO A C 1
ATOM 1339 O O . PRO A 1 179 ? 6.450 14.910 -0.249 1.00 70.75 179 PRO A O 1
ATOM 1342 N N . GLY A 1 180 ? 4.553 15.501 -1.315 1.00 72.62 180 GLY A N 1
ATOM 1343 C CA . GLY A 1 180 ? 4.583 16.922 -0.944 1.00 72.62 180 GLY A CA 1
ATOM 1344 C C . GLY A 1 180 ? 5.265 17.858 -1.950 1.00 72.62 180 GLY A C 1
ATOM 1345 O O . GLY A 1 180 ? 5.310 19.059 -1.696 1.00 72.62 180 GLY A O 1
ATOM 1346 N N . ASN A 1 181 ? 5.759 17.345 -3.080 1.00 80.12 181 ASN A N 1
ATOM 1347 C CA . ASN A 1 181 ? 6.263 18.154 -4.192 1.00 80.12 181 ASN A CA 1
ATOM 1348 C C . ASN A 1 181 ? 5.355 18.024 -5.422 1.00 80.12 181 ASN A C 1
ATOM 1350 O O . ASN A 1 181 ? 4.711 16.997 -5.614 1.00 80.12 181 ASN A O 1
ATOM 1354 N N . GLU A 1 182 ? 5.344 19.051 -6.271 1.00 77.00 182 GLU A N 1
ATOM 1355 C CA . GLU A 1 182 ? 4.664 19.018 -7.577 1.00 77.00 182 GLU A CA 1
ATOM 1356 C C . GLU A 1 182 ? 5.610 18.581 -8.708 1.00 77.00 182 GLU A C 1
ATOM 1358 O O . GLU A 1 182 ? 5.166 18.079 -9.739 1.00 77.00 182 GLU A O 1
ATOM 1363 N N . GLU A 1 183 ? 6.925 18.720 -8.505 1.00 84.38 183 GLU A N 1
ATOM 1364 C CA . GLU A 1 183 ? 7.954 18.389 -9.494 1.00 84.38 183 GLU A CA 1
ATOM 1365 C C . GLU A 1 183 ? 8.801 17.163 -9.100 1.00 84.38 183 GLU A C 1
ATOM 1367 O O . GLU A 1 183 ? 8.878 16.803 -7.918 1.00 84.38 183 GLU A O 1
ATOM 1372 N N . PRO A 1 184 ? 9.469 16.504 -10.072 1.00 84.31 184 PRO A N 1
ATOM 1373 C CA . PRO A 1 184 ? 10.347 15.372 -9.802 1.00 84.31 184 PRO A CA 1
ATOM 1374 C C . PRO A 1 184 ? 11.604 15.812 -9.042 1.00 84.31 184 PRO A C 1
ATOM 1376 O O . PRO A 1 184 ? 12.523 16.399 -9.612 1.00 84.31 184 PRO A O 1
ATOM 1379 N N . THR A 1 185 ? 11.660 15.508 -7.749 1.00 87.19 185 THR A N 1
ATOM 1380 C CA . THR A 1 185 ? 12.752 15.913 -6.848 1.00 87.19 185 THR A CA 1
ATOM 1381 C C . THR A 1 185 ? 13.587 14.746 -6.331 1.00 87.19 185 THR A C 1
ATOM 1383 O O . THR A 1 185 ? 14.606 14.983 -5.685 1.00 87.19 185 THR A O 1
ATOM 1386 N N . GLY A 1 186 ? 13.193 13.497 -6.609 1.00 89.06 186 GLY A N 1
ATOM 1387 C CA . GLY A 1 186 ? 13.858 12.296 -6.099 1.00 89.06 186 GLY A CA 1
ATOM 1388 C C . GLY A 1 186 ? 14.312 11.324 -7.185 1.00 89.06 186 GLY A C 1
ATOM 1389 O O . GLY A 1 186 ? 13.760 11.272 -8.291 1.00 89.06 186 GLY A O 1
ATOM 1390 N N . THR A 1 187 ? 15.319 10.518 -6.852 1.00 93.88 187 THR A N 1
ATOM 1391 C CA . THR A 1 187 ? 15.657 9.311 -7.619 1.00 93.88 187 THR A CA 1
ATOM 1392 C C . THR A 1 187 ? 14.665 8.180 -7.318 1.00 93.88 187 THR A C 1
ATOM 1394 O O . THR A 1 187 ? 13.887 8.248 -6.363 1.00 93.88 187 THR A O 1
ATOM 1397 N N . PHE A 1 188 ? 14.713 7.096 -8.097 1.00 92.94 188 PHE A N 1
ATOM 1398 C CA . PHE A 1 188 ? 13.953 5.875 -7.798 1.00 92.94 188 PHE A CA 1
ATOM 1399 C C . PHE A 1 188 ? 14.274 5.309 -6.407 1.00 92.94 188 PHE A C 1
ATOM 1401 O O . PHE A 1 188 ? 13.379 4.854 -5.696 1.00 92.94 188 PHE A O 1
ATOM 1408 N N . GLU A 1 189 ? 15.545 5.375 -5.999 1.00 92.62 189 GLU A N 1
ATOM 1409 C CA . GLU A 1 189 ? 15.985 4.912 -4.683 1.00 92.62 189 GLU A CA 1
ATOM 1410 C C . GLU A 1 189 ? 15.439 5.805 -3.562 1.00 92.62 189 GLU A C 1
ATOM 1412 O O . GLU A 1 189 ? 14.970 5.288 -2.549 1.00 92.62 189 GLU A O 1
ATOM 1417 N N . ASP A 1 190 ? 15.437 7.128 -3.750 1.00 92.94 190 ASP A N 1
ATOM 1418 C CA . ASP A 1 190 ? 14.881 8.065 -2.766 1.00 92.94 190 ASP A CA 1
ATOM 1419 C C . ASP A 1 190 ? 13.376 7.875 -2.595 1.00 92.94 190 ASP A C 1
ATOM 1421 O O . ASP A 1 190 ? 12.882 7.865 -1.468 1.00 92.94 190 ASP A O 1
ATOM 1425 N N . TYR A 1 191 ? 12.653 7.667 -3.698 1.00 93.69 191 TYR A N 1
ATOM 1426 C CA . TYR A 1 191 ? 11.222 7.387 -3.659 1.00 93.69 191 TYR A CA 1
ATOM 1427 C C . TYR A 1 191 ? 10.929 6.091 -2.899 1.00 93.69 191 TYR A C 1
ATOM 1429 O O . TYR A 1 191 ? 10.132 6.087 -1.963 1.00 93.69 191 TYR A O 1
ATOM 1437 N N . TYR A 1 192 ? 11.632 5.003 -3.221 1.00 92.94 192 TYR A N 1
ATOM 1438 C CA . TYR A 1 192 ? 11.459 3.729 -2.521 1.00 92.94 192 TYR A CA 1
ATOM 1439 C C . TYR A 1 192 ? 11.819 3.823 -1.027 1.00 92.94 192 TYR A C 1
ATOM 1441 O O . TYR A 1 192 ? 11.113 3.290 -0.168 1.00 92.94 192 TYR A O 1
ATOM 1449 N N . ARG A 1 193 ? 12.883 4.562 -0.684 1.00 93.69 193 ARG A N 1
ATOM 1450 C CA . ARG A 1 193 ? 13.239 4.857 0.713 1.00 93.69 193 ARG A CA 1
ATOM 1451 C C . ARG A 1 193 ? 12.159 5.669 1.421 1.00 93.69 193 ARG A C 1
ATOM 1453 O O . ARG A 1 193 ? 11.905 5.406 2.594 1.00 93.69 193 ARG A O 1
ATOM 1460 N N . ALA A 1 194 ? 11.524 6.623 0.741 1.00 92.69 194 ALA A N 1
ATOM 1461 C CA . ALA A 1 194 ? 10.422 7.399 1.300 1.00 92.69 194 ALA A CA 1
ATOM 1462 C C . ALA A 1 194 ? 9.204 6.512 1.605 1.00 92.69 194 ALA A C 1
ATOM 1464 O O . ALA A 1 194 ? 8.655 6.618 2.698 1.00 92.69 194 ALA A O 1
ATOM 1465 N N . VAL A 1 195 ? 8.852 5.583 0.707 1.00 91.88 195 VAL A N 1
ATOM 1466 C CA . VAL A 1 195 ? 7.774 4.596 0.919 1.00 91.88 195 VAL A CA 1
ATOM 1467 C C . VAL A 1 195 ? 8.054 3.726 2.151 1.00 91.88 195 VAL A C 1
ATOM 1469 O O . VAL A 1 195 ? 7.227 3.637 3.060 1.00 91.88 195 VAL A O 1
ATOM 1472 N N . ILE A 1 196 ? 9.256 3.144 2.253 1.00 93.94 196 ILE A N 1
ATOM 1473 C CA . ILE A 1 196 ? 9.655 2.353 3.433 1.00 93.94 196 ILE A CA 1
ATOM 1474 C C . ILE A 1 196 ? 9.680 3.218 4.699 1.00 93.94 196 ILE A C 1
ATOM 1476 O O . ILE A 1 196 ? 9.269 2.772 5.771 1.00 93.94 196 ILE A O 1
ATOM 1480 N N . GLY A 1 197 ? 10.164 4.455 4.591 1.00 93.94 197 GLY A N 1
ATOM 1481 C CA . GLY A 1 197 ? 10.200 5.406 5.695 1.00 93.94 197 GLY A CA 1
ATOM 1482 C C . GLY A 1 197 ? 8.802 5.711 6.225 1.00 93.94 197 GLY A C 1
ATOM 1483 O O . GLY A 1 197 ? 8.577 5.634 7.432 1.00 93.94 197 GLY A O 1
ATOM 1484 N N . GLN A 1 198 ? 7.848 5.980 5.333 1.00 90.94 198 GLN A N 1
ATOM 1485 C CA . GLN A 1 198 ? 6.449 6.216 5.679 1.00 90.94 198 GLN A CA 1
ATOM 1486 C C . GLN A 1 198 ? 5.825 4.988 6.350 1.00 90.94 198 GLN A C 1
ATOM 1488 O O . GLN A 1 198 ? 5.187 5.130 7.392 1.00 90.94 198 GLN A O 1
ATOM 1493 N N . LEU A 1 199 ? 6.076 3.785 5.823 1.00 92.56 199 LEU A N 1
ATOM 1494 C CA . LEU A 1 199 ? 5.651 2.527 6.443 1.00 92.56 199 LEU A CA 1
ATOM 1495 C C . LEU A 1 199 ? 6.216 2.372 7.864 1.00 92.56 199 LEU A C 1
ATOM 1497 O O . LEU A 1 199 ? 5.491 2.011 8.793 1.00 92.56 199 LEU A O 1
ATOM 1501 N N . GLY A 1 200 ? 7.500 2.679 8.054 1.00 94.31 200 GLY A N 1
ATOM 1502 C CA . GLY A 1 200 ? 8.153 2.636 9.361 1.00 94.31 200 GLY A CA 1
ATOM 1503 C C . GLY A 1 200 ? 7.552 3.628 10.359 1.00 94.31 200 GLY A C 1
ATOM 1504 O O . GLY A 1 200 ? 7.287 3.261 11.507 1.00 94.31 200 GLY A O 1
ATOM 1505 N N . VAL A 1 201 ? 7.295 4.865 9.922 1.00 94.69 201 VAL A N 1
ATOM 1506 C CA . VAL A 1 201 ? 6.660 5.910 10.740 1.00 94.69 201 VAL A CA 1
ATOM 1507 C C . VAL A 1 201 ? 5.230 5.518 11.107 1.00 94.69 201 VAL A C 1
ATOM 1509 O O . VAL A 1 201 ? 4.902 5.534 12.293 1.00 94.69 201 VAL A O 1
ATOM 1512 N N . ALA A 1 202 ? 4.422 5.081 10.138 1.00 92.88 202 ALA A N 1
ATOM 1513 C CA . ALA A 1 202 ? 3.048 4.633 10.363 1.00 92.88 202 ALA A CA 1
ATOM 1514 C C . ALA A 1 202 ? 2.992 3.446 11.338 1.00 92.88 202 ALA A C 1
ATOM 1516 O O . ALA A 1 202 ? 2.205 3.442 12.282 1.00 92.88 202 ALA A O 1
ATOM 1517 N N . GLY A 1 203 ? 3.887 2.464 11.189 1.00 94.88 203 GLY A N 1
ATOM 1518 C CA . GLY A 1 203 ? 3.977 1.330 12.111 1.00 94.88 203 GLY A CA 1
ATOM 1519 C C . GLY A 1 203 ? 4.455 1.714 13.518 1.00 94.88 203 GLY A C 1
ATOM 1520 O O . GLY A 1 203 ? 4.077 1.082 14.506 1.00 94.88 203 GLY A O 1
ATOM 1521 N N . GLN A 1 204 ? 5.300 2.739 13.651 1.00 96.06 204 GLN A N 1
ATOM 1522 C CA . GLN A 1 204 ? 5.692 3.276 14.958 1.00 96.06 204 GLN A CA 1
ATOM 1523 C C . GLN A 1 204 ? 4.544 4.054 15.616 1.00 96.06 204 GLN A C 1
ATOM 1525 O O . GLN A 1 204 ? 4.331 3.929 16.822 1.00 96.06 204 GLN A O 1
ATOM 1530 N N . GLU A 1 205 ? 3.807 4.842 14.839 1.00 95.00 205 GLU A N 1
ATOM 1531 C CA . GLU A 1 205 ? 2.633 5.579 15.299 1.00 95.00 205 GLU A CA 1
ATOM 1532 C C . GLU A 1 205 ? 1.521 4.633 15.760 1.00 95.00 205 GLU A C 1
ATOM 1534 O O . GLU A 1 205 ? 1.023 4.786 16.874 1.00 95.00 205 GLU A O 1
ATOM 1539 N N . ALA A 1 206 ? 1.215 3.597 14.975 1.00 93.56 206 ALA A N 1
ATOM 1540 C CA . ALA A 1 206 ? 0.234 2.578 15.332 1.00 93.56 206 ALA A CA 1
ATOM 1541 C C . ALA A 1 206 ? 0.597 1.862 16.643 1.00 93.56 206 ALA A C 1
ATOM 1543 O O . ALA A 1 206 ? -0.250 1.722 17.522 1.00 93.56 206 ALA A O 1
ATOM 1544 N N . ARG A 1 207 ? 1.868 1.470 16.826 1.00 95.81 207 ARG A N 1
ATOM 1545 C CA . ARG A 1 207 ? 2.337 0.860 18.086 1.00 95.81 207 ARG A CA 1
ATOM 1546 C C . ARG A 1 207 ? 2.149 1.789 19.280 1.00 95.81 207 ARG A C 1
ATOM 1548 O O . ARG A 1 207 ? 1.574 1.380 20.281 1.00 95.81 207 ARG A O 1
ATOM 1555 N N . ARG A 1 208 ? 2.551 3.053 19.143 1.00 97.06 208 ARG A N 1
ATOM 1556 C CA . ARG A 1 208 ? 2.369 4.062 20.193 1.00 97.06 208 ARG A CA 1
ATOM 1557 C C . ARG A 1 208 ? 0.892 4.281 20.526 1.00 97.06 208 ARG A C 1
ATOM 1559 O O . ARG A 1 208 ? 0.539 4.470 21.685 1.00 97.06 208 ARG A O 1
ATOM 1566 N N . MET A 1 209 ? 0.025 4.274 19.516 1.00 92.88 209 MET A N 1
ATOM 1567 C CA . MET A 1 209 ? -1.416 4.420 19.703 1.00 92.88 209 MET A CA 1
ATOM 1568 C C . MET A 1 209 ? -2.008 3.232 20.468 1.00 92.88 209 MET A C 1
ATOM 1570 O O . MET A 1 209 ? -2.798 3.450 21.383 1.00 92.88 209 MET A O 1
ATOM 1574 N N . VAL A 1 210 ? -1.586 2.002 20.151 1.00 94.19 210 VAL A N 1
ATOM 1575 C CA . VAL A 1 210 ? -1.982 0.792 20.891 1.00 94.19 210 VAL A CA 1
ATOM 1576 C C . VAL A 1 210 ? -1.518 0.866 22.345 1.00 94.19 210 VAL A C 1
ATOM 1578 O O . VAL A 1 210 ? -2.347 0.719 23.237 1.00 94.19 210 VAL A O 1
ATOM 1581 N N . GLU A 1 211 ? -0.246 1.185 22.596 1.00 96.75 211 GLU A N 1
ATOM 1582 C CA . GLU A 1 211 ? 0.303 1.325 23.956 1.00 96.75 211 GLU A CA 1
ATOM 1583 C C . GLU A 1 211 ? -0.465 2.371 24.785 1.00 96.75 211 GLU A C 1
ATOM 1585 O O . GLU A 1 211 ? -0.849 2.122 25.931 1.00 96.75 211 GLU A O 1
ATOM 1590 N N . ASN A 1 212 ? -0.751 3.537 24.196 1.00 96.44 212 ASN A N 1
ATOM 1591 C CA . ASN A 1 212 ? -1.543 4.579 24.850 1.00 96.44 212 ASN A CA 1
ATOM 1592 C C . ASN A 1 212 ? -2.974 4.107 25.144 1.00 96.44 212 ASN A C 1
ATOM 1594 O O . ASN A 1 212 ? -3.506 4.373 26.223 1.00 96.44 212 ASN A O 1
ATOM 1598 N N . GLN A 1 213 ? -3.608 3.409 24.200 1.00 93.12 213 GLN A N 1
ATOM 1599 C CA . GLN A 1 213 ? -4.971 2.916 24.365 1.00 93.12 213 GLN A CA 1
ATOM 1600 C C . GLN A 1 213 ? -5.051 1.827 25.443 1.00 93.12 213 GLN A C 1
ATOM 1602 O O . GLN A 1 213 ? -5.984 1.838 26.245 1.00 93.12 213 GLN A O 1
ATOM 1607 N N . GLU A 1 214 ? -4.073 0.923 25.504 1.00 95.62 214 GLU A N 1
ATOM 1608 C CA . GLU A 1 214 ? -3.963 -0.094 26.555 1.00 95.62 214 GLU A CA 1
ATOM 1609 C C . GLU A 1 214 ? -3.811 0.543 27.939 1.00 95.62 214 GLU A C 1
ATOM 1611 O O . GLU A 1 214 ? -4.505 0.148 28.879 1.00 95.62 214 GLU A O 1
ATOM 1616 N N . LEU A 1 215 ? -2.978 1.583 28.058 1.00 96.69 215 LEU A N 1
ATOM 1617 C CA . LEU A 1 215 ? -2.819 2.333 29.303 1.00 96.69 215 LEU A CA 1
ATOM 1618 C C . LEU A 1 215 ? -4.140 2.974 29.752 1.00 96.69 215 LEU A C 1
ATOM 1620 O O . LEU A 1 215 ? -4.521 2.846 30.916 1.00 96.69 215 LEU A O 1
ATOM 1624 N N . LEU A 1 216 ? -4.854 3.638 28.839 1.00 95.88 216 LEU A N 1
ATOM 1625 C CA . LEU A 1 216 ? -6.145 4.264 29.140 1.00 95.88 216 LEU A CA 1
ATOM 1626 C C . LEU A 1 216 ? -7.193 3.229 29.557 1.00 95.88 216 LEU A C 1
ATOM 1628 O O . LEU A 1 216 ? -7.910 3.438 30.535 1.00 95.88 216 LEU A O 1
ATOM 1632 N N . VAL A 1 217 ? -7.270 2.096 28.853 1.00 95.12 217 VAL A N 1
ATOM 1633 C CA . VAL A 1 217 ? -8.191 1.006 29.201 1.00 95.12 217 VAL A CA 1
ATOM 1634 C C . VAL A 1 217 ? -7.861 0.447 30.582 1.00 95.12 217 VAL A C 1
ATOM 1636 O O . VAL A 1 217 ? -8.772 0.296 31.393 1.00 95.12 217 VAL A O 1
ATOM 1639 N N . SER A 1 218 ? -6.584 0.211 30.887 1.00 95.00 218 SER A N 1
ATOM 1640 C CA . SER A 1 218 ? -6.154 -0.258 32.208 1.00 95.00 218 SER A CA 1
ATOM 1641 C C . SER A 1 218 ? -6.507 0.744 33.315 1.00 95.00 218 SER A C 1
ATOM 1643 O O . SER A 1 218 ? -7.050 0.358 34.348 1.00 95.00 218 SER A O 1
ATOM 1645 N N . GLN A 1 219 ? -6.293 2.045 33.094 1.00 94.69 219 GLN A N 1
ATOM 1646 C CA . GLN A 1 219 ? -6.683 3.088 34.051 1.00 94.69 219 GLN A CA 1
ATOM 1647 C C . GLN A 1 219 ? -8.198 3.127 34.287 1.00 94.69 219 GLN A C 1
ATOM 1649 O O . GLN A 1 219 ? -8.644 3.224 35.430 1.00 94.69 219 GLN A O 1
ATOM 1654 N N . LEU A 1 220 ? -9.002 3.031 33.225 1.00 93.69 220 LEU A N 1
ATOM 1655 C CA . LEU A 1 220 ? -10.462 2.993 33.331 1.00 93.69 220 LEU A CA 1
ATOM 1656 C C . LEU A 1 220 ? -10.954 1.718 34.022 1.00 93.69 220 LEU A C 1
ATOM 1658 O O . LEU A 1 220 ? -11.884 1.791 34.822 1.00 93.69 220 LEU A O 1
ATOM 1662 N N . GLN A 1 221 ? -10.325 0.572 33.757 1.00 92.19 221 GLN A N 1
ATOM 1663 C CA . GLN A 1 221 ? -10.615 -0.686 34.445 1.00 92.19 221 GLN A CA 1
ATOM 1664 C C . GLN A 1 221 ? -10.321 -0.574 35.941 1.00 92.19 221 GLN A C 1
ATOM 1666 O O . GLN A 1 221 ? -11.216 -0.842 36.737 1.00 92.19 221 GLN A O 1
ATOM 1671 N N . ASN A 1 222 ? -9.145 -0.067 36.319 1.00 91.06 222 ASN A N 1
ATOM 1672 C CA . ASN A 1 222 ? -8.780 0.155 37.720 1.00 91.06 222 ASN A CA 1
ATOM 1673 C C . ASN A 1 222 ? -9.741 1.135 38.415 1.00 91.06 222 ASN A C 1
ATOM 1675 O O . ASN A 1 222 ? -10.160 0.902 39.545 1.00 91.06 222 ASN A O 1
ATOM 1679 N N . ASN A 1 223 ? -10.144 2.218 37.742 1.00 90.38 223 ASN A N 1
ATOM 1680 C CA . ASN A 1 223 ? -11.133 3.157 38.283 1.00 90.38 223 ASN A CA 1
ATOM 1681 C C . ASN A 1 223 ? -12.509 2.503 38.455 1.00 90.38 223 ASN A C 1
ATOM 1683 O O . ASN A 1 223 ? -13.171 2.713 39.471 1.00 90.38 223 ASN A O 1
ATOM 1687 N N . ARG A 1 224 ? -12.939 1.688 37.486 1.00 89.62 224 ARG A N 1
ATOM 1688 C CA . ARG A 1 224 ? -14.194 0.939 37.577 1.00 89.62 224 ARG A CA 1
ATOM 1689 C C . ARG A 1 224 ? -14.149 -0.068 38.722 1.00 89.62 224 ARG A C 1
ATOM 1691 O O . ARG A 1 224 ? -15.126 -0.173 39.448 1.00 89.62 224 ARG A O 1
ATOM 1698 N N . GLU A 1 225 ? -13.043 -0.780 38.902 1.00 86.25 225 GLU A N 1
ATOM 1699 C CA . GLU A 1 225 ? -12.832 -1.697 40.028 1.00 86.25 225 GLU A CA 1
ATOM 1700 C C . GLU A 1 225 ? -12.744 -0.962 41.368 1.00 86.25 225 GLU A C 1
ATOM 1702 O O . GLU A 1 225 ? -13.205 -1.482 42.369 1.00 86.25 225 GLU A O 1
ATOM 1707 N N . SER A 1 226 ? -12.238 0.268 41.410 1.00 84.75 226 SER A N 1
ATOM 1708 C CA . SER A 1 226 ? -12.231 1.075 42.638 1.00 84.75 226 SER A CA 1
ATOM 1709 C C . SER A 1 226 ? -13.640 1.513 43.067 1.00 84.75 226 SER A C 1
ATOM 1711 O O . SER A 1 226 ? -13.953 1.531 44.252 1.00 84.75 226 SER A O 1
ATOM 1713 N N . VAL A 1 227 ? -14.515 1.845 42.108 1.00 83.38 227 VAL A N 1
ATOM 1714 C CA . VAL A 1 227 ? -15.892 2.303 42.389 1.00 83.38 227 VAL A CA 1
ATOM 1715 C C . VAL A 1 227 ? -16.881 1.143 42.530 1.00 83.38 227 VAL A C 1
ATOM 1717 O O . VAL A 1 227 ? -17.781 1.190 43.362 1.00 83.38 227 VAL A O 1
ATOM 1720 N N . SER A 1 228 ? -16.750 0.127 41.680 1.00 71.88 228 SER A N 1
ATOM 1721 C CA . SER A 1 228 ? -17.675 -1.007 41.572 1.00 71.88 228 SER A CA 1
ATOM 1722 C C . SER A 1 228 ? -17.106 -2.300 42.156 1.00 71.88 228 SER A C 1
ATOM 1724 O O . SER A 1 228 ? -17.787 -3.327 42.132 1.00 71.88 228 SER A O 1
ATOM 1726 N N . GLY A 1 229 ? -15.860 -2.287 42.628 1.00 70.19 229 GLY A N 1
ATOM 1727 C CA . GLY A 1 229 ? -15.256 -3.416 43.316 1.00 70.19 229 GLY A CA 1
ATOM 1728 C C . GLY A 1 229 ? -15.791 -3.517 44.731 1.00 70.19 229 GLY A C 1
ATOM 1729 O O . GLY A 1 229 ? -15.880 -2.540 45.468 1.00 70.19 229 GLY A O 1
ATOM 1730 N N . VAL A 1 230 ? -16.158 -4.734 45.099 1.00 70.62 230 VAL A N 1
ATOM 1731 C CA . VAL A 1 230 ? -16.626 -5.066 46.436 1.00 70.62 230 VAL A CA 1
ATOM 1732 C C . VAL A 1 230 ? -15.410 -5.474 47.258 1.00 70.62 230 VAL A C 1
ATO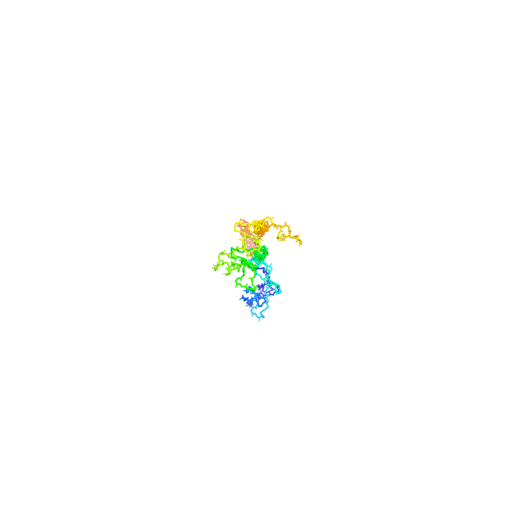M 1734 O O . VAL A 1 230 ? -14.764 -6.480 46.957 1.00 70.62 230 VAL A O 1
ATOM 1737 N N . SER A 1 231 ? -15.079 -4.702 48.290 1.00 73.50 231 SER A N 1
ATOM 1738 C CA . SER A 1 231 ? -14.046 -5.102 49.243 1.00 73.50 231 SER A CA 1
ATOM 1739 C C . SER A 1 231 ? -14.617 -6.172 50.172 1.00 73.50 231 SER A C 1
ATOM 1741 O O . SER A 1 231 ? -15.509 -5.892 50.971 1.00 73.50 231 SER A O 1
ATOM 1743 N N . LEU A 1 232 ? -14.109 -7.407 50.078 1.00 74.81 232 LEU A N 1
ATOM 1744 C CA . LEU A 1 232 ? -14.539 -8.521 50.938 1.00 74.81 232 LEU A CA 1
ATOM 1745 C C . LEU A 1 232 ? -14.366 -8.205 52.430 1.00 74.81 232 LEU A C 1
ATOM 1747 O O .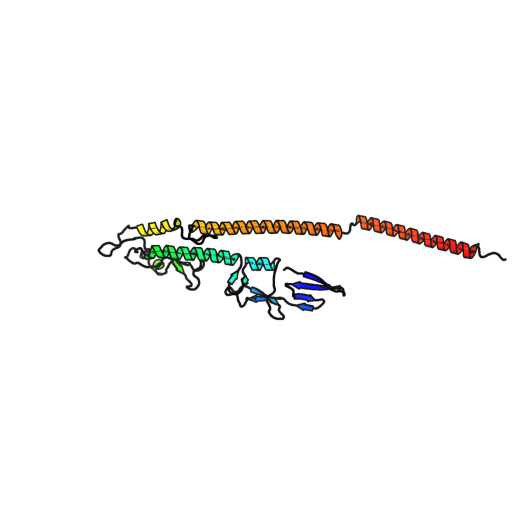 LEU A 1 232 ? -15.148 -8.685 53.247 1.00 74.81 232 LEU A O 1
ATOM 1751 N N . ASP A 1 233 ? -13.388 -7.369 52.779 1.00 80.25 233 ASP A N 1
ATOM 1752 C CA . ASP A 1 233 ? -13.154 -6.939 54.155 1.00 80.25 233 ASP A CA 1
ATOM 1753 C C . ASP A 1 233 ? -14.212 -5.928 54.623 1.00 80.25 233 ASP A C 1
ATOM 1755 O O . ASP A 1 233 ? -14.710 -6.042 55.744 1.00 80.25 233 ASP A O 1
ATOM 1759 N N . GLU A 1 234 ? -14.630 -4.981 53.771 1.00 81.69 234 GLU A N 1
ATOM 1760 C CA . GLU A 1 234 ? -15.744 -4.075 54.095 1.00 81.69 234 GLU A CA 1
ATOM 1761 C C . GLU A 1 234 ? -17.082 -4.817 54.143 1.00 81.69 234 GLU A C 1
ATOM 1763 O O . GLU A 1 234 ? -17.867 -4.589 55.062 1.00 81.69 234 GLU A O 1
ATOM 1768 N N . GLU A 1 235 ? -17.331 -5.751 53.222 1.00 79.19 235 GLU A N 1
ATOM 1769 C CA . GLU A 1 235 ? -18.506 -6.628 53.275 1.00 79.19 235 GLU A CA 1
ATOM 1770 C C . GLU A 1 235 ? -18.511 -7.488 54.540 1.00 79.19 235 GLU A C 1
ATOM 1772 O O . GLU A 1 235 ? -19.555 -7.646 55.169 1.00 79.19 235 GLU A O 1
ATOM 1777 N N . MET A 1 236 ? -17.357 -8.000 54.977 1.00 85.25 236 MET A N 1
ATOM 1778 C CA . MET A 1 236 ? -17.251 -8.761 56.222 1.00 85.25 236 MET A CA 1
ATOM 1779 C C . MET A 1 236 ? -17.504 -7.878 57.448 1.00 85.25 236 MET A C 1
ATOM 1781 O O . MET A 1 236 ? -18.237 -8.282 58.351 1.00 85.25 236 MET A O 1
ATOM 1785 N N . VAL A 1 237 ? -16.965 -6.657 57.484 1.00 89.31 237 VAL A N 1
ATOM 1786 C CA . VAL A 1 237 ? -17.243 -5.687 58.557 1.00 89.31 237 VAL A CA 1
ATOM 1787 C C . VAL A 1 237 ? -18.722 -5.296 58.572 1.00 89.31 237 VAL A C 1
ATOM 1789 O O . VAL A 1 237 ? -19.336 -5.263 59.641 1.00 89.31 237 VAL A O 1
ATOM 1792 N N . ASN A 1 238 ? -19.325 -5.056 57.407 1.00 87.25 238 ASN A N 1
ATOM 1793 C CA . ASN A 1 238 ? -20.752 -4.770 57.275 1.00 87.25 238 ASN A CA 1
ATOM 1794 C C . ASN A 1 238 ? -21.600 -5.969 57.703 1.00 87.25 238 ASN A C 1
ATOM 1796 O O . ASN A 1 238 ? -22.562 -5.799 58.448 1.00 87.25 238 ASN A O 1
ATOM 1800 N N . MET A 1 239 ? -21.208 -7.188 57.336 1.00 89.12 239 MET A N 1
ATOM 1801 C CA . MET A 1 239 ? -21.863 -8.419 57.765 1.00 89.12 239 MET A CA 1
ATOM 1802 C C . MET A 1 239 ? -21.796 -8.587 59.286 1.00 89.12 239 MET A C 1
ATOM 1804 O O . MET A 1 239 ? -22.828 -8.822 59.910 1.00 89.12 239 MET A O 1
ATOM 1808 N N . ILE A 1 240 ? -20.628 -8.396 59.905 1.00 90.25 240 ILE A N 1
ATOM 1809 C CA . ILE A 1 240 ? -20.459 -8.431 61.367 1.00 90.25 240 ILE A CA 1
ATOM 1810 C C . ILE A 1 240 ? -21.314 -7.341 62.030 1.00 90.25 240 ILE A C 1
ATOM 1812 O O . ILE A 1 240 ? -22.000 -7.595 63.022 1.00 90.25 240 ILE A O 1
ATOM 1816 N N . ARG A 1 241 ? -21.345 -6.130 61.463 1.00 90.25 241 ARG A N 1
ATOM 1817 C CA . ARG A 1 241 ? -22.185 -5.027 61.948 1.00 90.25 241 ARG A CA 1
ATOM 1818 C C . ARG A 1 241 ? -23.674 -5.367 61.867 1.00 90.25 241 ARG A C 1
ATOM 1820 O O . ARG A 1 241 ? -24.389 -5.130 62.840 1.00 90.25 241 ARG A O 1
ATOM 1827 N N . PHE A 1 242 ? -24.145 -5.933 60.756 1.00 93.88 242 PHE A N 1
ATOM 1828 C CA . PHE A 1 242 ? -25.537 -6.358 60.592 1.00 93.88 242 PHE A CA 1
ATOM 1829 C C . PHE A 1 242 ? -25.889 -7.530 61.512 1.00 93.88 242 PHE A C 1
ATOM 1831 O O . PHE A 1 242 ? -26.962 -7.520 62.112 1.00 93.88 242 PHE A O 1
ATOM 1838 N N . GLN A 1 243 ? -24.979 -8.485 61.715 1.00 91.00 243 GLN A N 1
ATOM 1839 C CA . GLN A 1 243 ? -25.141 -9.563 62.695 1.00 91.00 243 GLN A CA 1
ATOM 1840 C C . GLN A 1 243 ? -25.268 -9.009 64.122 1.00 91.00 243 GLN A C 1
ATOM 1842 O O . GLN A 1 243 ? -26.181 -9.393 64.858 1.00 91.00 243 GLN A O 1
ATOM 1847 N N . HIS A 1 244 ? -24.409 -8.061 64.514 1.00 91.25 244 HIS A N 1
ATOM 1848 C CA . HIS A 1 244 ? -24.503 -7.399 65.816 1.00 91.25 244 HIS A CA 1
ATOM 1849 C C . HIS A 1 244 ? -25.801 -6.606 65.968 1.00 91.25 244 HIS A C 1
ATOM 1851 O O . HIS A 1 244 ? -26.479 -6.760 66.985 1.00 91.25 244 HIS A O 1
ATOM 1857 N N . ALA A 1 245 ? -26.185 -5.820 64.960 1.00 93.31 245 ALA A N 1
ATOM 1858 C CA . ALA A 1 245 ? -27.435 -5.066 64.960 1.00 93.31 245 ALA A CA 1
ATOM 1859 C C . ALA A 1 245 ? -28.659 -5.989 65.082 1.00 93.31 245 ALA A C 1
ATOM 1861 O O . ALA A 1 245 ? -29.540 -5.725 65.898 1.00 93.31 245 ALA A O 1
ATOM 1862 N N . TYR A 1 246 ? -28.680 -7.109 64.354 1.00 92.44 246 TYR A N 1
ATOM 1863 C CA . TYR A 1 246 ? -29.736 -8.116 64.448 1.00 92.44 246 TYR A CA 1
ATOM 1864 C C . TYR A 1 246 ? -29.795 -8.750 65.844 1.00 92.44 246 TYR A C 1
ATOM 1866 O O . TYR A 1 246 ? -30.865 -8.842 66.441 1.00 92.44 246 TYR A O 1
ATOM 1874 N N . SER A 1 247 ? -28.643 -9.118 66.417 1.00 92.38 247 SER A N 1
ATOM 1875 C CA . SER A 1 247 ? -28.578 -9.678 67.773 1.00 92.38 247 SER A CA 1
ATOM 1876 C C . SER A 1 247 ? -29.036 -8.684 68.851 1.00 92.38 247 SER A C 1
ATOM 1878 O O . SER A 1 247 ? -29.698 -9.073 69.813 1.00 92.38 247 SER A O 1
ATOM 1880 N N . ALA A 1 248 ? -28.729 -7.395 68.681 1.00 90.56 248 ALA A N 1
ATOM 1881 C CA . ALA A 1 248 ? -29.167 -6.332 69.577 1.00 90.56 248 ALA A CA 1
ATOM 1882 C C . ALA A 1 248 ? -30.676 -6.080 69.448 1.00 90.56 248 ALA A C 1
ATOM 1884 O O . ALA A 1 248 ? -31.351 -5.963 70.468 1.00 90.56 248 ALA A O 1
ATOM 1885 N N . ALA A 1 249 ? -31.212 -6.067 68.223 1.00 90.94 249 ALA A N 1
ATOM 1886 C CA . ALA A 1 249 ? -32.647 -5.964 67.967 1.00 90.94 249 ALA A CA 1
ATOM 1887 C C . ALA A 1 249 ? -33.414 -7.155 68.561 1.00 90.94 249 ALA A C 1
ATOM 1889 O O . ALA A 1 249 ? -34.420 -6.952 69.233 1.00 90.94 249 ALA A O 1
ATOM 1890 N N . ALA A 1 250 ? -32.901 -8.380 68.406 1.00 92.06 250 ALA A N 1
ATOM 1891 C CA . ALA A 1 250 ? -33.485 -9.576 69.009 1.00 92.06 250 ALA A CA 1
ATOM 1892 C C . ALA A 1 250 ? -33.522 -9.488 70.544 1.00 92.06 250 ALA A C 1
ATOM 1894 O O . ALA A 1 250 ? -34.554 -9.767 71.145 1.00 92.06 250 ALA A O 1
ATOM 1895 N N . ARG A 1 251 ? -32.440 -9.020 71.186 1.00 88.56 251 ARG A N 1
ATOM 1896 C CA . ARG A 1 251 ? -32.432 -8.760 72.639 1.00 88.56 251 ARG A CA 1
ATOM 1897 C C . ARG A 1 251 ? -33.413 -7.662 73.041 1.00 88.56 251 ARG A C 1
ATOM 1899 O O . ARG A 1 251 ? -34.035 -7.779 74.086 1.00 88.56 251 ARG A O 1
ATOM 1906 N N . LEU A 1 252 ? -33.563 -6.613 72.233 1.00 88.88 252 LEU A N 1
ATOM 1907 C CA . LEU A 1 252 ? -34.555 -5.559 72.459 1.00 88.88 252 LEU A CA 1
ATOM 1908 C C . LEU A 1 252 ? -35.978 -6.123 72.437 1.00 88.88 252 LEU A C 1
ATOM 1910 O O . LEU A 1 252 ? -36.762 -5.791 73.318 1.00 88.88 252 LEU A O 1
ATOM 1914 N N . VAL A 1 253 ? -36.281 -7.014 71.490 1.00 89.88 253 VAL A N 1
ATOM 1915 C CA . VAL A 1 253 ? -37.557 -7.743 71.442 1.00 89.88 253 VAL A CA 1
ATOM 1916 C C . VAL A 1 253 ? -37.732 -8.598 72.695 1.00 89.88 253 VAL A C 1
ATOM 1918 O O . VAL A 1 253 ? -38.768 -8.497 73.333 1.00 89.88 253 VAL A O 1
ATOM 1921 N N . THR A 1 254 ? -36.706 -9.337 73.128 1.00 91.62 254 THR A N 1
ATOM 1922 C CA . THR A 1 254 ? -36.772 -10.114 74.380 1.00 91.62 254 THR A CA 1
ATOM 1923 C C . THR A 1 254 ? -37.016 -9.232 75.607 1.00 91.62 254 THR A C 1
ATOM 1925 O O . THR A 1 254 ? -37.810 -9.580 76.471 1.00 91.62 254 THR A O 1
ATOM 1928 N N . VAL A 1 255 ? -36.374 -8.064 75.690 1.00 88.94 255 VAL A N 1
ATOM 1929 C CA . VAL A 1 255 ? -36.586 -7.113 76.792 1.00 88.94 255 VAL A CA 1
ATOM 1930 C C . VAL A 1 255 ? -37.990 -6.509 76.733 1.00 88.94 255 VAL A C 1
ATOM 1932 O O . VAL A 1 255 ? -38.610 -6.308 77.773 1.00 88.94 255 VAL A O 1
ATOM 1935 N N . ILE A 1 256 ? -38.518 -6.235 75.538 1.00 88.12 256 ILE A N 1
ATOM 1936 C CA . ILE A 1 256 ? -39.910 -5.808 75.358 1.00 88.12 256 ILE A CA 1
ATOM 1937 C C . ILE A 1 256 ? -40.866 -6.919 75.796 1.00 88.12 256 ILE A C 1
ATOM 1939 O O . ILE A 1 256 ? -41.792 -6.623 76.545 1.00 88.12 256 ILE A O 1
ATOM 1943 N N . ASP A 1 257 ? -40.619 -8.173 75.416 1.00 87.50 257 ASP A N 1
ATOM 1944 C CA . ASP A 1 257 ? -41.413 -9.326 75.852 1.00 87.50 257 ASP A CA 1
ATOM 1945 C C . ASP A 1 257 ? -41.393 -9.460 77.382 1.00 87.50 257 ASP A C 1
ATOM 1947 O O . ASP A 1 257 ? -42.446 -9.596 78.000 1.00 87.50 257 ASP A O 1
ATOM 1951 N N . GLU A 1 258 ? -40.229 -9.324 78.024 1.00 85.88 258 GLU A N 1
ATOM 1952 C CA . GLU A 1 258 ? -40.111 -9.347 79.488 1.00 85.88 258 GLU A CA 1
ATOM 1953 C C . GLU A 1 258 ? -40.808 -8.156 80.163 1.00 85.88 258 GLU A C 1
ATOM 1955 O O . GLU A 1 258 ? -41.411 -8.306 81.230 1.00 85.88 258 GLU A O 1
ATOM 1960 N N . MET A 1 259 ? -40.741 -6.958 79.574 1.00 85.44 259 MET A N 1
ATOM 1961 C CA . MET A 1 259 ? -41.459 -5.783 80.076 1.00 85.44 259 MET A CA 1
ATOM 1962 C C . MET A 1 259 ? -42.973 -5.952 79.937 1.00 85.44 259 MET A C 1
ATOM 1964 O O . MET A 1 259 ? -43.704 -5.639 80.878 1.00 85.44 259 MET A O 1
ATOM 1968 N N . LEU A 1 260 ? -43.449 -6.464 78.801 1.00 84.38 260 LEU A N 1
ATOM 1969 C CA . LEU A 1 260 ? -44.860 -6.765 78.576 1.00 84.38 260 LEU A CA 1
ATOM 1970 C C . LEU A 1 260 ? -45.344 -7.846 79.542 1.00 84.38 260 LEU A C 1
ATOM 1972 O O . LEU A 1 260 ? -46.379 -7.659 80.174 1.00 84.38 260 LEU A O 1
ATOM 1976 N N . ASP A 1 261 ? -44.569 -8.910 79.745 1.00 85.06 261 ASP A N 1
ATOM 1977 C CA . ASP A 1 261 ? -44.872 -9.958 80.720 1.00 85.06 261 ASP A CA 1
ATOM 1978 C C . ASP A 1 261 ? -44.937 -9.394 82.151 1.00 85.06 261 ASP A C 1
ATOM 1980 O O . ASP A 1 261 ? -45.884 -9.640 82.897 1.00 85.06 261 ASP A O 1
ATOM 1984 N N . ARG A 1 262 ? -43.994 -8.523 82.535 1.00 82.88 262 ARG A N 1
ATOM 1985 C CA . ARG A 1 262 ? -44.015 -7.821 83.833 1.00 82.88 262 ARG A CA 1
ATOM 1986 C C . ARG A 1 262 ? -45.241 -6.922 83.998 1.00 82.88 262 ARG A C 1
ATOM 1988 O O . ARG A 1 262 ? -45.822 -6.895 85.084 1.00 82.88 262 ARG A O 1
ATOM 1995 N N . ILE A 1 263 ? -45.636 -6.181 82.968 1.00 80.38 263 ILE A N 1
ATOM 1996 C CA . ILE A 1 263 ? -46.815 -5.311 83.032 1.00 80.38 263 ILE A CA 1
ATOM 1997 C C . ILE A 1 263 ? -48.082 -6.171 83.134 1.00 80.38 263 ILE A C 1
ATOM 1999 O O . ILE A 1 263 ? -48.876 -5.992 84.061 1.00 80.38 263 ILE A O 1
ATOM 2003 N N . ILE A 1 264 ? -48.234 -7.158 82.255 1.00 77.56 264 ILE A N 1
ATOM 2004 C CA . ILE A 1 264 ? -49.433 -7.996 82.156 1.00 77.56 264 ILE A CA 1
ATOM 2005 C C . ILE A 1 264 ? -49.584 -8.893 83.392 1.00 77.56 264 ILE A C 1
ATOM 2007 O O . ILE A 1 264 ? -50.615 -8.847 84.061 1.00 77.56 264 ILE A O 1
ATOM 2011 N N . ASN A 1 265 ? -48.548 -9.654 83.751 1.00 74.00 265 ASN A N 1
ATOM 2012 C CA . ASN A 1 265 ? -48.630 -10.680 84.794 1.00 74.00 265 ASN A CA 1
ATOM 2013 C C . ASN A 1 265 ? -48.239 -10.189 86.196 1.00 74.00 265 ASN A C 1
ATOM 2015 O O . ASN A 1 265 ? -48.569 -10.847 87.182 1.00 74.00 265 ASN A O 1
ATOM 2019 N N . ARG A 1 266 ? -47.548 -9.047 86.334 1.00 64.38 266 ARG A N 1
ATOM 2020 C CA . ARG A 1 266 ? -47.080 -8.542 87.643 1.00 64.38 266 ARG A CA 1
ATOM 2021 C C . ARG A 1 266 ? -47.653 -7.195 88.074 1.00 64.38 266 ARG A C 1
ATOM 2023 O O . ARG A 1 266 ? -47.566 -6.898 89.262 1.00 64.38 266 ARG A O 1
ATOM 2030 N N . THR A 1 267 ? -48.256 -6.406 87.181 1.00 65.88 267 THR A N 1
ATOM 2031 C CA . THR A 1 267 ? -48.955 -5.159 87.570 1.00 65.88 267 THR A CA 1
ATOM 2032 C C . THR A 1 267 ? -50.480 -5.226 87.437 1.00 65.88 267 THR A C 1
ATOM 2034 O O . THR A 1 267 ? -51.166 -4.399 88.029 1.00 65.88 267 THR A O 1
ATOM 2037 N N . GLY A 1 268 ? -51.023 -6.243 86.754 1.00 57.69 268 GLY A N 1
ATOM 2038 C CA . GLY A 1 268 ? -52.469 -6.490 86.642 1.00 57.69 268 GLY A CA 1
ATOM 2039 C C . GLY A 1 268 ? -53.109 -7.274 87.800 1.00 57.69 268 GLY A C 1
ATOM 2040 O O . GLY A 1 268 ? -54.331 -7.319 87.898 1.00 57.69 268 GLY A O 1
ATOM 2041 N N . LEU A 1 269 ? -52.321 -7.870 88.703 1.00 59.56 269 LEU A N 1
ATOM 2042 C CA . LEU A 1 269 ? -52.823 -8.617 89.867 1.00 59.56 269 LEU A CA 1
ATOM 2043 C C . LEU A 1 269 ? -52.881 -7.717 91.112 1.00 59.56 269 LEU A C 1
ATOM 2045 O O . LEU A 1 269 ? -52.068 -7.825 92.027 1.00 59.56 269 LEU A O 1
ATOM 2049 N N . VAL A 1 270 ? -53.871 -6.822 91.150 1.00 49.00 270 VAL A N 1
ATOM 2050 C CA . VAL A 1 270 ? -54.360 -6.226 92.402 1.00 49.00 270 VAL A CA 1
ATOM 2051 C C . VAL A 1 270 ? -55.828 -6.596 92.546 1.00 49.00 270 VAL A C 1
ATOM 2053 O O . VAL A 1 270 ? -56.706 -6.001 91.929 1.00 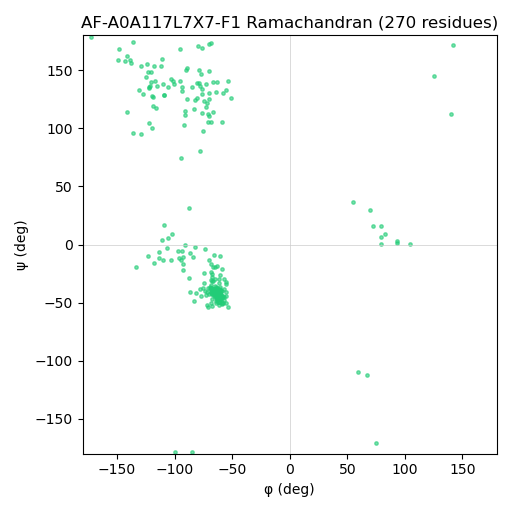49.00 270 VAL A O 1
ATOM 2056 N N . GLY A 1 271 ? -56.069 -7.605 93.374 1.00 59.06 271 GLY A N 1
ATOM 2057 C CA . GLY A 1 271 ? -57.386 -8.173 93.618 1.00 59.06 271 GLY A CA 1
ATOM 2058 C C . GLY A 1 271 ? -57.274 -9.687 93.709 1.00 59.06 271 GLY A C 1
ATOM 2059 O O . GLY A 1 271 ? -56.891 -10.330 92.744 1.00 59.06 271 GLY A O 1
ATOM 2060 N N . ARG A 1 272 ? -57.523 -10.178 94.921 1.00 50.19 272 ARG A N 1
ATOM 2061 C CA . ARG A 1 272 ? -57.702 -11.571 95.355 1.00 50.19 272 ARG A CA 1
ATOM 2062 C C . ARG A 1 272 ? -58.200 -12.530 94.275 1.00 50.19 272 ARG A C 1
ATOM 2064 O O . ARG A 1 272 ? -59.157 -12.145 93.570 1.00 50.19 272 ARG A O 1
#

Solvent-accessible surface area (backbone atoms only — not comparable to full-atom values): 14888 Å² total; per-residue (Å²): 88,54,70,49,75,51,68,47,102,83,74,34,53,32,33,29,42,66,92,40,68,39,29,54,59,93,46,73,52,59,75,39,78,43,66,32,92,60,32,91,86,56,38,70,39,50,22,33,62,87,81,63,49,75,58,60,66,87,25,51,66,59,30,54,50,36,43,42,66,30,42,66,57,79,84,43,82,40,32,53,48,45,54,54,48,53,52,46,16,52,49,40,36,51,49,34,54,57,49,22,59,52,31,33,62,11,26,6,70,85,47,49,62,62,52,54,52,48,41,48,81,38,91,91,43,62,29,54,91,27,58,40,71,21,68,67,40,74,74,35,69,49,54,53,26,28,14,61,59,58,48,99,87,65,45,43,52,88,84,45,50,59,28,44,48,52,57,60,49,49,64,76,37,60,70,31,62,39,95,95,52,95,54,52,74,21,22,66,63,54,45,53,49,47,54,55,47,51,52,52,50,52,54,50,49,52,50,53,50,50,55,52,49,53,51,50,51,52,52,52,49,53,51,47,45,67,73,71,46,81,54,68,67,58,51,47,52,48,48,53,49,50,52,50,52,50,54,50,50,53,50,49,50,52,52,49,50,52,50,49,47,45,48,59,72,64,66,63,72,80,74,135

Mean predicted aligned error: 10.72 Å

Foldseek 3Di:
DDWDWDADPVRFIWIDFQRHTCDDRPDGWDKDWAFDPLDPPRDTFIATPPPRHGTPDPDDDVVLVCQDVWDDDRNDIHHDVVVLQVLQFLLQLLLQVVLLVLQQQAAFQALDHRDGQWDFCDPVRSGPVGIDGDPVCVVPVSSRRQANDADPVRGGPPPHRPSVVVSVCLQVDQRDDAPPDPDRDDGSVVSVVSSVVVVVVVVVVVVVVVVVVVVVVVVVVVVCCVVVPDDPVVVVVVVVVVVVVVVVVVVVVVVVVVVVCCCVVPVPPDDD

pLDDT: mean 88.65, std 7.59, range [49.0, 97.5]

Sequence (272 aa):
INIQAYEDDKGLAQVIIGGRPLVQGVHFYGLVAREDPASEAGHAGVYWEADGEPVQVEGGTLRGLMEMRGYTVGSEEAGFIPSVRDQLDSLAKKLAEKFNEIHRSGYGLTGENGIEFFTFTDPNDEGAGTITVSSDILKDLNNIAAASSIDEDGNVETGDGSNALALAQLKHKLTMVLPGNEEPTGTFEDYYRAVIGQLGVAGQEARRMVENQELLVSQLQNNRESVSGVSLDEEMVNMIRFQHAYSAAARLVTVIDEMLDRIINRTGLVGR

Nearest PDB structures (foldseek):
  2d4y-assembly2_B  TM=7.915E-01  e=1.571E-07  Salmonella enterica subsp. enterica serovar Typhimurium
  5xbj-assembly1_A  TM=7.301E-01  e=4.394E-06  Campylobacter jejuni

Secondary structure (DSSP, 8-state):
---EEEE-TTS-EEEEETTEEEEETTEE--EEEEE-TT-TT-PEEEEETTT-PBP---SHHHHHHHHHH-EEETTEEESHHHHHHHHHHHHHHHHHHHHHHHHTTSB-TTS-BS--SEEESBTTB-STTTEEE-HHHHH-GGGS--BS-B-TTS-B-TT--HHHHHHHHGGGS--EEPTT-SSEEE-HHHHHHHHHHHHHHHHHHHHHHHHHHHHHHHHHHHHHHHHH---HHHHHHHHHHHHHHHHHHHHHHHHHHHHHHIIIIIIS----